Protein AF-A0A7S1JYY9-F1 (afdb_monomer)

Sequence (336 aa):
AGWGCMIRVTQMALVQCLIYHTLGRDWRFNTRADLTPGATFWQLIALFMDTPSAPFSLHNIVREGLKLGKRPSEWFGPTSGALAVKSLMDQHGAQSCGLRCVTFPEGIIYTNEVLEAFSGVPRKEAADKAAGASSSSGGPSAPAGPSSSPSECPTADEPQAAQQAKRESSGPAEDVSGVVIWLCLRLGVDSFNVDKYQSPIQACFSIPQFQGLAGGGPANSAYFFVAANRENLYFLDPHSKCQAAFTEIPSPTAPEQLAAFACQVHPSEPRQLAWSSLNPSMALGFVCQTVDQYEDLCARLKAVDADLFEILPTRPEYNYEGGLKTDEEDPDLVLL

Secondary structure (DSSP, 8-state):
--STHHHHHHHHHHHHHHHHHHH-TT----TTTTTSTT-HHHHHHHTT-SSTTSTT-HHHHHHHHHHTTPPTTSPPPHHHHHHHHHHHHHHHHHHHHS-EEEEETTS-EEHHHHHHHHH---HHHHHHHHHHTT------------------------------------PPPP----EEEEEEEE--SSS--HHHHHHHHHHHTT-TTEEEEEEEETTTEEEEEEEE-SSEEEEE----S-PPP---PPPTT-HHHHHHHHHHHS-SS-EEEEGGGS-SEEEEEEEESSHHHHHHHHHHHHHH-TTTS-EESS-------SS----TT-TT----

Radius of gyration: 26.42 Å; Cα contacts (8 Å, |Δi|>4): 480; chains: 1; bounding box: 79×58×74 Å

Solvent-accessible surface area (backbone atoms only — not comparable to full-atom values): 20216 Å² total; per-residue (Å²): 136,96,40,62,38,38,53,49,20,41,44,53,49,49,50,46,47,49,42,40,73,78,61,35,86,82,60,68,94,41,83,84,57,52,66,39,82,86,25,68,61,51,63,60,53,50,34,48,23,58,36,78,84,21,68,59,2,64,56,39,43,49,58,40,27,47,79,73,73,38,56,89,80,48,82,57,52,38,49,52,32,49,53,24,50,34,55,44,24,74,75,42,17,54,88,73,68,31,28,31,55,50,72,24,75,83,37,50,46,39,47,49,62,54,51,36,46,60,72,74,61,53,75,66,59,54,50,53,53,60,62,66,70,75,76,89,80,82,85,84,89,84,86,91,86,87,87,87,86,87,89,88,81,90,89,85,85,86,88,93,83,79,96,78,75,92,73,80,78,80,62,79,80,77,79,53,57,21,32,37,41,34,45,14,46,70,51,40,88,87,47,27,43,48,93,78,47,42,65,45,62,52,52,43,72,74,38,93,42,46,57,33,34,29,33,35,42,97,90,76,45,37,33,26,33,70,47,66,62,100,65,34,36,29,26,51,73,70,83,61,79,89,70,78,78,49,68,73,82,66,58,74,90,37,63,69,57,40,51,60,46,46,58,69,81,49,73,92,72,72,46,77,43,49,55,76,72,40,45,19,42,29,21,38,37,32,47,25,60,44,70,68,52,43,53,54,46,54,53,50,41,45,72,59,37,49,87,73,44,40,73,40,68,59,79,84,83,81,81,72,72,90,65,84,82,76,60,94,78,58,91,82,70,80,82,132

Foldseek 3Di:
DQACQLLVLLLVLVLLQLCCVPVNPPDDDDLVQCLAPPRVNVLSVQLAFCDPPRLSHPNQLQVLLVVVVHHPSHHDFQLSSLSSVLVSCVVPVLPRRLEHEDEDQPQEAAQVVQVCRVPVDDPVVVVVVVVVVPDDDDDDDDDDDDDDDDDDDDDDDDDDDDDDDPPPPPDPDRNRQKYKYKRKFQCDDFWHPCVPPVQLLLLLLVQSFWQFKWFDDPVQGTWTFGHDDPFKTWTDGPPPDDDDRRNDQDDSVCSVVNVVVVCVSDPPGIDIDGRRSTHSTMIIIGMDSDVVSVVSVVVSSVVSPCVSHHYHNHDDDPPDPPDPPPPVPPPVPDDD

pLDDT: mean 80.05, std 22.23, range [22.5, 98.81]

InterPro domains:
  IPR005078 Peptidase C54 [PTHR22624] (1-329)
  IPR038765 Papain-like cysteine peptidase superfamily [SSF54001] (1-318)
  IPR046792 Peptidase C54, catalytic domain [PF03416] (1-299)

Organism: NCBI:txid1169539

Nearest PDB structures (foldseek):
  2z0e-assembly1_A  TM=8.822E-01  e=8.838E-20  Homo sapiens
  2z0d-assembly1_A  TM=8.927E-01  e=1.053E-19  Homo sapiens
  2zzp-assembly1_A  TM=8.859E-01  e=1.330E-19  Homo sapiens
  2p82-assembly1_A  TM=8.294E-01  e=2.002E-19  Homo sapiens
  2p82-assembly1_B  TM=8.128E-01  e=2.195E-18  Homo sapiens

Structure (mmCIF, N/CA/C/O backbone):
data_AF-A0A7S1JYY9-F1
#
_entry.id   AF-A0A7S1JYY9-F1
#
loop_
_atom_site.group_PDB
_atom_site.id
_atom_site.type_symbol
_atom_site.label_atom_id
_atom_site.label_alt_id
_atom_site.label_comp_id
_atom_site.label_asym_id
_atom_site.label_entity_id
_atom_site.label_seq_id
_atom_site.pdbx_PDB_ins_code
_atom_site.Cartn_x
_atom_site.Cartn_y
_atom_site.Cartn_z
_atom_site.occupancy
_atom_site.B_iso_or_equiv
_atom_site.auth_seq_id
_atom_site.auth_comp_id
_atom_site.auth_asym_id
_atom_site.auth_atom_id
_atom_site.pdbx_PDB_model_num
ATOM 1 N N . ALA A 1 1 ? 18.286 10.769 -6.173 1.00 70.44 1 ALA A N 1
ATOM 2 C CA . ALA A 1 1 ? 18.224 10.098 -4.852 1.00 70.44 1 ALA A CA 1
ATOM 3 C C . ALA A 1 1 ? 17.828 11.109 -3.767 1.00 70.44 1 ALA A C 1
ATOM 5 O O . ALA A 1 1 ? 17.759 12.292 -4.079 1.00 70.44 1 ALA A O 1
ATOM 6 N N . GLY A 1 2 ? 17.570 10.666 -2.529 1.00 78.94 2 GLY A N 1
ATOM 7 C CA . GLY A 1 2 ? 17.467 11.545 -1.347 1.00 78.94 2 GLY A CA 1
ATOM 8 C C . GLY A 1 2 ? 16.079 12.070 -0.945 1.00 78.94 2 GLY A C 1
ATOM 9 O O . GLY A 1 2 ? 16.002 12.810 0.024 1.00 78.94 2 GLY A O 1
ATOM 10 N N . TRP A 1 3 ? 14.997 11.709 -1.648 1.00 84.62 3 TRP A N 1
ATOM 11 C CA . TRP A 1 3 ? 13.635 12.179 -1.317 1.00 84.62 3 TRP A CA 1
ATOM 12 C C . TRP A 1 3 ? 12.527 11.151 -1.606 1.00 84.62 3 TRP A C 1
ATOM 14 O O . TRP A 1 3 ? 11.636 10.944 -0.790 1.00 84.62 3 TRP A O 1
ATOM 24 N N . GLY A 1 4 ? 12.590 10.453 -2.744 1.00 89.00 4 GLY A N 1
ATOM 25 C CA . GLY A 1 4 ? 11.520 9.558 -3.212 1.00 89.00 4 GLY A CA 1
ATOM 26 C C . GLY A 1 4 ? 11.416 8.186 -2.528 1.00 89.00 4 GLY A C 1
ATOM 27 O O . GLY A 1 4 ? 10.876 7.265 -3.136 1.00 89.00 4 GLY A O 1
ATOM 28 N N . CYS A 1 5 ? 11.943 7.981 -1.316 1.00 91.94 5 CYS A N 1
ATOM 29 C CA . CYS A 1 5 ? 11.978 6.639 -0.719 1.00 91.94 5 CYS A CA 1
ATOM 30 C C . CYS A 1 5 ? 10.597 6.110 -0.303 1.00 91.94 5 CYS A C 1
ATOM 32 O O . CYS A 1 5 ? 10.331 4.936 -0.543 1.00 91.94 5 CYS A O 1
ATOM 34 N N . MET A 1 6 ? 9.674 6.951 0.188 1.00 94.88 6 MET A N 1
ATOM 35 C CA . MET A 1 6 ? 8.281 6.515 0.396 1.00 94.88 6 MET A CA 1
ATOM 36 C C . MET A 1 6 ? 7.591 6.158 -0.931 1.00 94.88 6 MET A C 1
ATOM 38 O O . MET A 1 6 ? 6.799 5.221 -0.979 1.00 94.88 6 MET A O 1
ATOM 42 N N . ILE A 1 7 ? 7.933 6.831 -2.037 1.00 94.50 7 ILE A N 1
ATOM 43 C CA . ILE A 1 7 ? 7.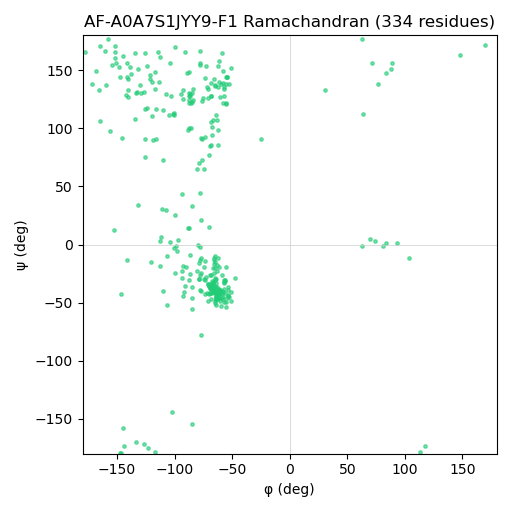421 6.459 -3.365 1.00 94.50 7 ILE A CA 1
ATOM 44 C C . ILE A 1 7 ? 7.924 5.060 -3.743 1.00 94.50 7 ILE A C 1
ATOM 46 O O . ILE A 1 7 ? 7.116 4.214 -4.111 1.00 94.50 7 ILE A O 1
ATOM 50 N N . ARG A 1 8 ? 9.222 4.769 -3.562 1.00 93.94 8 ARG A N 1
ATOM 51 C CA . ARG A 1 8 ? 9.775 3.419 -3.782 1.00 93.94 8 ARG A CA 1
ATOM 52 C C . ARG A 1 8 ? 9.146 2.359 -2.874 1.00 93.94 8 ARG A C 1
ATOM 54 O O . ARG A 1 8 ? 8.874 1.262 -3.339 1.00 93.94 8 ARG A O 1
ATOM 61 N N . VAL A 1 9 ? 8.866 2.680 -1.612 1.00 95.25 9 VAL A N 1
ATOM 62 C CA . VAL A 1 9 ? 8.140 1.796 -0.679 1.00 95.25 9 VAL A CA 1
ATOM 63 C C . VAL A 1 9 ? 6.718 1.519 -1.153 1.00 95.25 9 VAL A C 1
ATOM 65 O O . VAL A 1 9 ? 6.292 0.369 -1.142 1.00 95.25 9 VAL A O 1
ATOM 68 N N . THR A 1 10 ? 6.014 2.540 -1.641 1.00 96.69 10 THR A N 1
ATOM 69 C CA . THR A 1 10 ? 4.671 2.380 -2.218 1.00 96.69 10 THR A CA 1
ATOM 70 C C . THR A 1 10 ? 4.718 1.532 -3.498 1.00 96.69 10 THR A C 1
ATOM 72 O O . THR A 1 10 ? 3.875 0.657 -3.680 1.00 96.69 10 THR A O 1
ATOM 75 N N . GLN A 1 11 ? 5.732 1.722 -4.355 1.00 96.12 11 GLN A N 1
ATOM 76 C CA . GLN A 1 11 ? 5.969 0.863 -5.522 1.00 96.12 11 GLN A CA 1
ATOM 77 C C . GLN A 1 11 ? 6.232 -0.592 -5.101 1.00 96.12 11 GLN A C 1
ATOM 79 O O . GLN A 1 11 ? 5.571 -1.479 -5.624 1.00 96.12 11 GLN A O 1
ATOM 84 N N . MET A 1 12 ? 7.122 -0.854 -4.133 1.00 95.44 12 MET A N 1
ATOM 85 C CA . MET A 1 12 ? 7.388 -2.215 -3.628 1.00 95.44 12 MET A CA 1
ATOM 86 C C . MET A 1 12 ? 6.127 -2.878 -3.055 1.00 95.44 12 MET A C 1
ATOM 88 O O . MET A 1 12 ? 5.863 -4.044 -3.345 1.00 95.44 12 MET A O 1
ATOM 92 N N . ALA A 1 13 ? 5.324 -2.131 -2.294 1.00 97.38 13 ALA A N 1
ATOM 93 C CA . ALA A 1 13 ? 4.077 -2.631 -1.728 1.00 97.38 13 ALA A CA 1
ATOM 94 C C . ALA A 1 13 ? 3.036 -2.965 -2.814 1.00 97.38 13 ALA A C 1
ATOM 96 O O . ALA A 1 13 ? 2.395 -4.015 -2.745 1.00 97.38 13 ALA A O 1
ATOM 97 N N . LEU A 1 14 ? 2.902 -2.131 -3.855 1.00 97.50 14 LEU A N 1
ATOM 98 C CA . LEU A 1 14 ? 2.023 -2.438 -4.986 1.00 97.50 14 LEU A CA 1
ATOM 99 C C . LEU A 1 14 ? 2.556 -3.610 -5.826 1.00 97.50 14 LEU A C 1
ATOM 101 O O . LEU A 1 14 ? 1.772 -4.487 -6.173 1.00 97.50 14 LEU A O 1
ATOM 105 N N . VAL A 1 15 ? 3.866 -3.683 -6.098 1.00 95.75 15 VAL A N 1
ATOM 106 C CA . VAL A 1 15 ? 4.508 -4.827 -6.779 1.00 95.75 15 VAL A CA 1
ATOM 107 C C . VAL A 1 15 ? 4.188 -6.134 -6.054 1.00 95.75 15 VAL A C 1
ATOM 109 O O . VAL A 1 15 ? 3.782 -7.093 -6.704 1.00 95.75 15 VAL A O 1
ATOM 112 N N . GLN A 1 16 ? 4.289 -6.172 -4.721 1.00 96.31 16 GLN A N 1
ATOM 113 C CA . GLN A 1 16 ? 3.916 -7.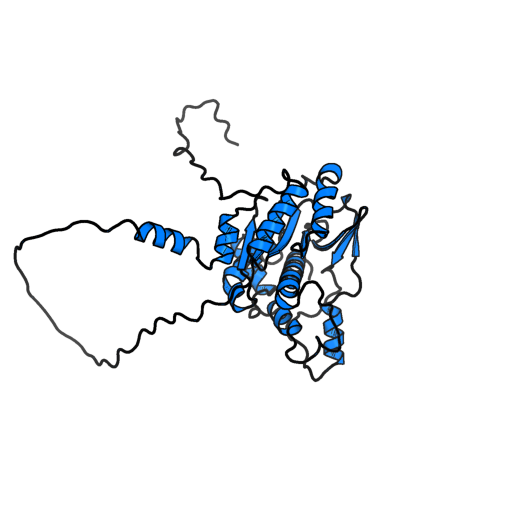352 -3.935 1.00 96.31 16 GLN A CA 1
ATOM 114 C C . GLN A 1 16 ? 2.423 -7.701 -4.082 1.00 96.31 16 GLN A C 1
ATOM 116 O O . GLN A 1 16 ? 2.089 -8.878 -4.216 1.00 96.31 16 GLN A O 1
ATOM 121 N N . CYS A 1 17 ? 1.528 -6.708 -4.130 1.00 97.38 17 CYS A N 1
ATOM 122 C CA . CYS A 1 17 ? 0.105 -6.940 -4.405 1.00 97.38 17 CYS A CA 1
ATOM 123 C C . CYS A 1 17 ? -0.132 -7.544 -5.803 1.00 97.38 17 CYS A C 1
ATOM 125 O O . CYS A 1 17 ? -0.926 -8.477 -5.933 1.00 97.38 17 CYS A O 1
ATOM 127 N N . LEU A 1 18 ? 0.581 -7.070 -6.835 1.00 96.00 18 LEU A N 1
ATOM 128 C CA . LEU A 1 18 ? 0.465 -7.627 -8.190 1.00 96.00 18 LEU A CA 1
ATOM 129 C C . LEU A 1 18 ? 1.056 -9.044 -8.272 1.00 96.00 18 LEU A C 1
ATOM 131 O O . LEU A 1 18 ? 0.446 -9.928 -8.863 1.00 96.00 18 LEU A O 1
ATOM 135 N N . ILE A 1 19 ? 2.208 -9.292 -7.638 1.00 94.88 19 ILE A N 1
ATOM 136 C CA . ILE A 1 19 ? 2.827 -10.627 -7.560 1.00 94.88 19 ILE A CA 1
ATOM 137 C C . ILE A 1 19 ? 1.877 -11.616 -6.876 1.00 94.88 19 ILE A C 1
ATOM 139 O O . ILE A 1 19 ? 1.654 -12.704 -7.401 1.00 94.88 19 ILE A O 1
ATOM 143 N N . TYR A 1 20 ? 1.263 -11.239 -5.750 1.00 96.00 20 TYR A N 1
ATOM 144 C CA . TYR A 1 20 ? 0.268 -12.076 -5.076 1.00 96.00 20 TYR A CA 1
ATOM 145 C C . TYR A 1 20 ? -0.918 -12.416 -5.987 1.00 96.00 20 TYR A C 1
ATOM 147 O O . TYR A 1 20 ? -1.303 -13.580 -6.071 1.00 96.00 20 TYR A O 1
ATOM 155 N N . HIS A 1 21 ? -1.472 -11.420 -6.683 1.00 95.00 21 HIS A N 1
ATOM 156 C CA . HIS A 1 21 ? -2.636 -11.597 -7.550 1.00 95.00 21 HIS A CA 1
ATOM 157 C C . HIS A 1 21 ? -2.330 -12.443 -8.797 1.00 95.00 21 HIS A C 1
ATOM 159 O O . HIS A 1 21 ? -3.086 -13.364 -9.099 1.00 95.00 21 HIS A O 1
ATOM 165 N N . THR A 1 22 ? -1.232 -12.152 -9.501 1.00 93.94 22 THR A N 1
ATOM 166 C CA . THR A 1 22 ? -0.925 -12.722 -10.826 1.00 93.94 22 THR A CA 1
ATOM 167 C C . THR A 1 22 ? -0.046 -13.978 -10.772 1.00 93.94 22 THR A C 1
ATOM 169 O O . THR A 1 22 ? -0.132 -14.817 -11.665 1.00 93.94 22 THR A O 1
ATOM 172 N N . LEU A 1 23 ? 0.814 -14.121 -9.754 1.00 94.12 23 LEU A N 1
ATOM 173 C CA . LEU A 1 23 ? 1.751 -15.251 -9.606 1.00 94.12 23 LEU A CA 1
ATOM 174 C C . LEU A 1 23 ? 1.415 -16.158 -8.406 1.00 94.12 23 LEU A C 1
ATOM 176 O O . LEU A 1 23 ? 1.848 -17.309 -8.367 1.00 94.12 23 LEU A O 1
ATOM 180 N N . GLY A 1 24 ? 0.620 -15.671 -7.449 1.00 94.19 24 GLY A N 1
ATOM 181 C CA . GLY A 1 24 ? 0.185 -16.419 -6.269 1.00 94.19 24 GLY A CA 1
ATOM 182 C C . GLY A 1 24 ? 1.137 -16.311 -5.071 1.00 94.19 24 GLY A C 1
ATOM 183 O O . GLY A 1 24 ? 2.339 -16.075 -5.201 1.00 94.19 24 GLY A O 1
ATOM 184 N N . ARG A 1 25 ? 0.598 -16.529 -3.861 1.00 92.50 25 ARG A N 1
ATOM 185 C CA . ARG A 1 25 ? 1.326 -16.382 -2.581 1.00 92.50 25 ARG A CA 1
ATOM 186 C C . ARG A 1 25 ? 2.570 -17.269 -2.457 1.00 92.50 25 ARG A C 1
ATOM 188 O O . ARG A 1 25 ? 3.498 -16.907 -1.723 1.00 92.50 25 ARG A O 1
ATOM 195 N N . ASP A 1 26 ? 2.590 -18.400 -3.159 1.00 94.69 26 ASP A N 1
ATOM 196 C CA . ASP A 1 26 ? 3.639 -19.423 -3.102 1.00 94.69 26 ASP A CA 1
ATOM 197 C C . ASP A 1 26 ? 4.679 -19.338 -4.224 1.00 94.69 26 ASP A C 1
ATOM 199 O O . ASP A 1 26 ? 5.700 -20.024 -4.147 1.00 94.69 26 ASP A O 1
ATOM 203 N N . TRP A 1 27 ? 4.503 -18.451 -5.212 1.00 94.56 27 TRP A N 1
ATOM 204 C CA . TRP A 1 27 ? 5.556 -18.182 -6.193 1.00 94.56 27 TRP A CA 1
ATOM 205 C C . TRP A 1 27 ? 6.819 -17.655 -5.501 1.00 94.56 27 TRP A C 1
ATOM 207 O O . TRP A 1 27 ? 6.771 -16.843 -4.569 1.00 94.56 27 TRP A O 1
ATOM 217 N N . ARG A 1 28 ? 7.976 -18.142 -5.947 1.00 90.19 28 ARG A N 1
ATOM 218 C CA . ARG A 1 28 ? 9.301 -17.712 -5.499 1.00 90.19 28 ARG A CA 1
ATOM 219 C C . ARG A 1 28 ? 10.149 -17.487 -6.738 1.00 90.19 28 ARG A C 1
ATOM 221 O O . ARG A 1 28 ? 10.202 -18.360 -7.602 1.00 90.19 28 ARG A O 1
ATOM 228 N N . PHE A 1 29 ? 10.814 -16.340 -6.785 1.00 86.62 29 PHE A N 1
ATOM 229 C CA . PHE A 1 29 ? 11.616 -15.922 -7.923 1.00 86.62 29 PHE A CA 1
ATOM 230 C C . PHE A 1 29 ? 12.687 -16.959 -8.289 1.00 86.62 29 PHE A C 1
ATOM 232 O O . PHE A 1 29 ? 13.544 -17.318 -7.478 1.00 86.62 29 PHE A O 1
ATOM 239 N N . ASN A 1 30 ? 12.638 -17.437 -9.528 1.00 85.06 30 ASN A N 1
ATOM 240 C CA . ASN A 1 30 ? 13.504 -18.469 -10.068 1.00 85.06 30 ASN A CA 1
ATOM 241 C C . ASN A 1 30 ? 14.284 -17.911 -11.259 1.00 85.06 30 ASN A C 1
ATOM 243 O O . ASN A 1 30 ? 13.744 -17.715 -12.349 1.00 85.06 30 ASN A O 1
ATOM 247 N N . THR A 1 31 ? 15.594 -17.734 -11.084 1.00 79.12 31 THR A N 1
ATOM 248 C CA . THR A 1 31 ? 16.469 -17.115 -12.093 1.00 79.12 31 THR A CA 1
ATOM 249 C C . THR A 1 31 ? 16.558 -17.868 -13.426 1.00 79.12 31 THR A C 1
ATOM 251 O O . THR A 1 31 ? 17.072 -17.317 -14.393 1.00 79.12 31 THR A O 1
ATOM 254 N N . ARG A 1 32 ? 16.055 -19.107 -13.524 1.00 78.44 32 ARG A N 1
ATOM 255 C CA . ARG A 1 32 ? 15.977 -19.859 -14.791 1.00 78.44 32 ARG A CA 1
ATOM 256 C C . ARG A 1 32 ? 14.642 -19.710 -15.518 1.00 78.44 32 ARG A C 1
ATOM 258 O O . ARG A 1 32 ? 14.601 -19.962 -16.717 1.00 78.44 32 ARG A O 1
ATOM 265 N N . ALA A 1 33 ? 13.573 -19.352 -14.809 1.00 82.56 33 ALA A N 1
ATOM 266 C CA . ALA A 1 33 ? 12.225 -19.230 -15.363 1.00 82.56 33 ALA A CA 1
ATOM 267 C C . ALA A 1 33 ? 11.817 -17.759 -15.511 1.00 82.56 33 ALA A C 1
ATOM 269 O O . ALA A 1 33 ? 11.465 -17.319 -16.602 1.00 82.56 33 ALA A O 1
ATOM 270 N N . ASP A 1 34 ? 11.947 -16.972 -14.445 1.00 83.88 34 ASP A N 1
ATOM 271 C CA . ASP A 1 34 ? 11.485 -15.584 -14.409 1.00 83.88 34 ASP A CA 1
ATOM 272 C C . ASP A 1 34 ? 12.441 -14.615 -15.128 1.00 83.88 34 ASP A C 1
ATOM 274 O O . ASP A 1 34 ? 12.041 -13.509 -15.464 1.00 83.88 34 ASP A O 1
ATOM 278 N N . LEU A 1 35 ? 13.676 -15.032 -15.452 1.00 77.38 35 LEU A N 1
ATOM 279 C CA . LEU A 1 35 ? 14.582 -14.300 -16.360 1.00 77.38 35 LEU A CA 1
ATOM 280 C C . LEU A 1 35 ? 14.385 -14.664 -17.847 1.00 77.38 35 LEU A C 1
ATOM 282 O O . LEU A 1 35 ? 15.244 -14.353 -18.669 1.00 77.38 35 LEU A O 1
ATOM 286 N N . THR A 1 36 ? 13.297 -15.340 -18.227 1.00 78.44 36 THR A N 1
ATOM 287 C CA . THR A 1 36 ? 13.034 -15.659 -19.644 1.00 78.44 36 THR A CA 1
ATOM 288 C C . THR A 1 36 ? 12.280 -14.530 -20.365 1.00 78.44 36 THR A C 1
ATOM 290 O O . THR A 1 36 ? 11.491 -13.811 -19.740 1.00 78.44 36 THR A O 1
ATOM 293 N N . PRO A 1 37 ? 12.502 -14.335 -21.683 1.00 73.81 37 PRO A N 1
ATOM 294 C CA . PRO A 1 37 ? 11.765 -13.345 -22.467 1.00 73.81 37 PRO A CA 1
ATOM 295 C C . PRO A 1 37 ? 10.255 -13.583 -22.389 1.00 73.81 37 PRO A C 1
ATOM 297 O O . PRO A 1 37 ? 9.776 -14.677 -22.674 1.00 73.81 37 PRO A O 1
ATOM 300 N N . GLY A 1 38 ? 9.507 -12.539 -22.030 1.00 77.69 38 GLY A N 1
ATOM 301 C CA . GLY A 1 38 ? 8.048 -12.592 -21.912 1.00 77.69 38 GLY A CA 1
ATOM 302 C C . GLY A 1 38 ? 7.515 -13.185 -20.604 1.00 77.69 38 GLY A C 1
ATOM 303 O O . GLY A 1 38 ? 6.298 -13.184 -20.428 1.00 77.69 38 GLY A O 1
ATOM 304 N N . ALA A 1 39 ? 8.368 -13.638 -19.673 1.00 85.88 39 ALA A N 1
ATOM 305 C CA . ALA A 1 39 ? 7.918 -14.122 -18.367 1.00 85.88 39 ALA A CA 1
ATOM 306 C C . ALA A 1 39 ? 7.066 -13.069 -17.639 1.00 85.88 39 ALA A C 1
ATOM 308 O O . ALA A 1 39 ? 7.402 -11.883 -17.625 1.00 85.88 39 ALA A O 1
ATOM 309 N N . THR A 1 40 ? 5.976 -13.505 -17.005 1.00 89.56 40 THR A N 1
ATOM 310 C CA . THR A 1 40 ? 4.968 -12.631 -16.379 1.00 89.56 40 THR A CA 1
ATOM 311 C C . THR A 1 40 ? 5.564 -11.674 -15.341 1.00 89.56 40 THR A C 1
ATOM 313 O O . THR A 1 40 ? 5.124 -10.532 -15.237 1.00 89.56 40 THR A O 1
ATOM 316 N N . PHE A 1 41 ? 6.634 -12.081 -14.648 1.00 87.25 41 PHE A N 1
ATOM 317 C CA . PHE A 1 41 ? 7.417 -11.209 -13.768 1.00 87.25 41 PHE A CA 1
ATOM 318 C C . PHE A 1 41 ? 7.880 -9.911 -14.462 1.00 87.25 41 PHE A C 1
ATOM 320 O O . PHE A 1 41 ? 7.698 -8.827 -13.910 1.00 87.25 41 PHE A O 1
ATOM 327 N N . TRP A 1 42 ? 8.397 -9.979 -15.695 1.00 83.69 42 TRP A N 1
ATOM 328 C CA . TRP A 1 42 ? 8.805 -8.783 -16.448 1.00 83.69 42 TRP A CA 1
ATOM 329 C C . TRP A 1 42 ? 7.636 -7.892 -16.832 1.00 83.69 42 TRP A C 1
ATOM 331 O O . TRP A 1 42 ? 7.786 -6.674 -16.836 1.00 83.69 42 TRP A O 1
ATOM 341 N N . GLN A 1 43 ? 6.481 -8.488 -17.129 1.00 88.81 43 GLN A N 1
ATOM 342 C CA . GLN A 1 43 ? 5.268 -7.749 -17.473 1.00 88.81 43 GLN A CA 1
ATOM 343 C C . GLN A 1 43 ? 4.803 -6.907 -16.275 1.00 88.81 43 GLN A C 1
ATOM 345 O O . GLN A 1 43 ? 4.517 -5.725 -16.438 1.00 88.81 43 GLN A O 1
ATOM 350 N N . LEU A 1 44 ? 4.841 -7.474 -15.060 1.00 91.19 44 LEU A N 1
ATOM 351 C CA . LEU A 1 44 ? 4.568 -6.741 -13.820 1.00 91.19 44 LEU A CA 1
ATOM 352 C C . LEU A 1 44 ? 5.613 -5.650 -13.548 1.00 91.19 44 LEU A C 1
ATOM 354 O O . LEU A 1 44 ? 5.255 -4.510 -13.266 1.00 91.19 44 LEU A O 1
ATOM 358 N N . ILE A 1 45 ? 6.904 -5.981 -13.640 1.00 88.50 45 ILE A N 1
ATOM 359 C CA . ILE A 1 45 ? 8.007 -5.056 -13.329 1.00 88.50 45 ILE A CA 1
ATOM 360 C C . ILE A 1 45 ? 8.074 -3.881 -14.324 1.00 88.50 45 ILE A C 1
ATOM 362 O O . ILE A 1 45 ? 8.380 -2.758 -13.917 1.00 88.50 45 ILE A O 1
ATOM 366 N N . ALA A 1 46 ? 7.700 -4.086 -15.593 1.00 90.12 46 ALA A N 1
ATOM 367 C CA . ALA A 1 46 ? 7.611 -3.027 -16.603 1.00 90.12 46 ALA A CA 1
ATOM 368 C C . ALA A 1 46 ? 6.666 -1.878 -16.198 1.00 90.12 46 ALA A C 1
ATOM 370 O O . ALA A 1 46 ? 6.917 -0.722 -16.542 1.00 90.12 46 ALA A O 1
ATOM 371 N N . LEU A 1 47 ? 5.621 -2.159 -15.408 1.00 94.00 47 LEU A N 1
ATOM 372 C CA . LEU A 1 47 ? 4.654 -1.152 -14.951 1.00 94.00 47 LEU A CA 1
ATOM 373 C C . LEU A 1 47 ? 5.266 -0.095 -14.011 1.00 94.00 47 LEU A C 1
ATOM 375 O O . LEU A 1 47 ? 4.665 0.962 -13.818 1.00 94.00 47 LEU A O 1
ATOM 379 N N . PHE A 1 48 ? 6.448 -0.360 -13.442 1.00 94.12 48 PHE A N 1
ATOM 380 C CA . PHE A 1 48 ? 7.107 0.463 -12.415 1.00 94.12 48 PHE A CA 1
ATOM 381 C C . PHE A 1 48 ? 8.401 1.141 -12.884 1.00 94.12 48 PHE A C 1
ATOM 383 O O . PHE A 1 48 ? 9.051 1.814 -12.078 1.00 94.12 48 PHE A O 1
ATOM 390 N N . MET A 1 49 ? 8.769 0.974 -14.161 1.00 92.19 49 MET A N 1
ATOM 391 C CA . MET A 1 49 ? 9.960 1.581 -14.768 1.00 92.19 49 MET A CA 1
ATOM 392 C C . MET A 1 49 ? 10.039 3.092 -14.510 1.00 92.19 49 MET A C 1
ATOM 394 O O . MET A 1 49 ? 9.033 3.792 -14.398 1.00 92.19 49 MET A O 1
ATOM 398 N N . ASP A 1 50 ? 11.254 3.631 -14.475 1.00 92.62 50 ASP A N 1
ATOM 399 C CA . ASP A 1 50 ? 11.529 5.064 -14.345 1.00 92.62 50 ASP A CA 1
ATOM 400 C C . ASP A 1 50 ? 11.326 5.812 -15.675 1.00 92.62 50 ASP A C 1
ATOM 402 O O . ASP A 1 50 ? 12.115 6.671 -16.062 1.00 92.62 50 ASP A O 1
ATOM 406 N N . THR A 1 51 ? 10.234 5.517 -16.376 1.00 93.44 51 THR A N 1
ATOM 407 C CA . THR A 1 51 ? 9.812 6.169 -17.620 1.00 93.44 51 THR A CA 1
ATOM 408 C C . THR A 1 51 ? 8.418 6.779 -17.425 1.00 93.44 51 THR A C 1
ATOM 410 O O . THR A 1 51 ? 7.584 6.177 -16.751 1.00 93.44 51 THR A O 1
ATOM 413 N N . PRO A 1 52 ? 8.102 7.964 -17.982 1.00 94.19 52 PRO A N 1
ATOM 414 C CA . PRO A 1 52 ? 6.762 8.552 -17.844 1.00 94.19 52 PRO A CA 1
ATOM 415 C C . PRO A 1 52 ? 5.624 7.705 -18.441 1.00 94.19 52 PRO A C 1
ATOM 417 O O . PRO A 1 52 ? 4.464 7.911 -18.091 1.00 94.19 52 PRO A O 1
ATOM 420 N N . SER A 1 53 ? 5.948 6.768 -19.339 1.00 93.69 53 SER A N 1
ATOM 421 C CA . SER A 1 53 ? 5.007 5.843 -19.978 1.00 93.69 53 SER A CA 1
ATOM 422 C C . SER A 1 53 ? 4.625 4.638 -19.113 1.00 93.69 53 SER A C 1
ATOM 424 O O . SER A 1 53 ? 3.563 4.066 -19.341 1.00 93.69 53 SER A O 1
ATOM 426 N N . ALA A 1 54 ? 5.439 4.247 -18.129 1.00 94.62 54 ALA A N 1
ATOM 427 C CA . ALA A 1 54 ? 5.104 3.147 -17.227 1.00 94.62 54 ALA A CA 1
ATOM 428 C C . ALA A 1 54 ? 4.055 3.608 -16.186 1.00 94.62 54 ALA A C 1
ATOM 430 O O . ALA A 1 54 ? 4.317 4.590 -15.477 1.00 94.62 54 ALA A O 1
ATOM 431 N N . PRO A 1 55 ? 2.878 2.949 -16.072 1.00 95.50 55 PRO A N 1
ATOM 432 C CA . PRO A 1 55 ? 1.743 3.446 -15.285 1.00 95.50 55 PRO A CA 1
ATOM 433 C C . PRO A 1 55 ? 2.088 3.852 -13.851 1.00 95.50 55 PRO A C 1
ATOM 435 O O . PRO A 1 55 ? 1.788 4.974 -13.446 1.00 95.50 55 PRO A O 1
ATOM 438 N N . PHE A 1 56 ? 2.798 2.992 -13.118 1.00 96.31 56 PHE A N 1
ATOM 439 C CA . PHE A 1 56 ? 3.159 3.165 -11.708 1.00 96.31 56 PHE A CA 1
ATOM 440 C C . PHE A 1 56 ? 4.595 3.683 -11.517 1.00 96.31 56 PHE A C 1
ATOM 442 O O . PHE A 1 56 ? 5.219 3.448 -10.480 1.00 96.31 56 PHE A O 1
ATOM 449 N N . SER A 1 57 ? 5.137 4.382 -12.518 1.00 95.56 57 SER A N 1
ATOM 450 C CA . SER A 1 57 ? 6.463 5.007 -12.476 1.00 95.56 57 SER A CA 1
ATOM 451 C C . SER A 1 57 ? 6.607 6.067 -11.380 1.00 95.56 57 SER A C 1
ATOM 453 O O . SER A 1 57 ? 5.643 6.722 -10.970 1.00 95.56 57 SER A O 1
ATOM 455 N N . LEU A 1 58 ? 7.858 6.335 -10.984 1.00 94.06 58 LEU A N 1
ATOM 456 C CA . LEU A 1 58 ? 8.218 7.474 -10.128 1.00 94.06 58 LEU A CA 1
ATOM 457 C C . LEU A 1 58 ? 7.651 8.799 -10.673 1.00 94.06 58 LEU A C 1
ATOM 459 O O . LEU A 1 58 ? 7.138 9.615 -9.912 1.00 94.06 58 LEU A O 1
ATOM 463 N N . HIS A 1 59 ? 7.703 8.991 -11.994 1.00 94.88 59 HIS A N 1
ATOM 464 C CA . HIS A 1 59 ? 7.184 10.175 -12.681 1.00 94.88 59 HIS A CA 1
ATOM 465 C C . HIS A 1 59 ? 5.674 10.356 -12.488 1.00 94.88 59 HIS A C 1
ATOM 467 O O . HIS A 1 59 ? 5.208 11.470 -12.241 1.00 94.88 59 HIS A O 1
ATOM 473 N N . ASN A 1 60 ? 4.912 9.267 -12.584 1.00 96.25 60 ASN A N 1
ATOM 474 C CA . ASN A 1 60 ? 3.459 9.311 -12.493 1.00 96.25 60 ASN A CA 1
ATOM 475 C C . ASN A 1 60 ? 2.997 9.453 -11.037 1.00 96.25 60 ASN A C 1
ATOM 477 O O . ASN A 1 60 ? 2.140 10.292 -10.767 1.00 96.25 60 ASN A O 1
ATOM 481 N N . ILE A 1 61 ? 3.645 8.778 -10.080 1.00 96.00 61 ILE A N 1
ATOM 482 C CA . ILE A 1 61 ? 3.360 8.961 -8.643 1.00 96.00 61 ILE A CA 1
ATOM 483 C C . ILE A 1 61 ? 3.680 10.397 -8.186 1.00 96.00 61 ILE A C 1
ATOM 485 O O . ILE A 1 61 ? 2.922 10.978 -7.410 1.00 96.00 61 ILE A O 1
ATOM 489 N N . VAL A 1 62 ? 4.742 11.026 -8.708 1.00 95.12 62 VAL A N 1
ATOM 490 C CA . VAL A 1 62 ? 5.017 12.459 -8.468 1.00 95.12 62 VAL A CA 1
ATOM 491 C C . VAL A 1 62 ? 3.926 13.354 -9.062 1.00 95.12 62 VAL A C 1
ATOM 493 O O . VAL A 1 62 ? 3.520 14.318 -8.413 1.00 95.12 62 VAL A O 1
ATOM 496 N N . ARG A 1 63 ? 3.414 13.041 -10.262 1.00 95.69 63 ARG A N 1
ATOM 497 C CA . ARG A 1 63 ? 2.338 13.821 -10.899 1.00 95.69 63 ARG A CA 1
ATOM 498 C C . ARG A 1 63 ? 1.015 13.726 -10.136 1.00 95.69 63 ARG A C 1
ATOM 500 O O . ARG A 1 63 ? 0.318 14.728 -10.029 1.00 95.69 63 ARG A O 1
ATOM 507 N N . GLU A 1 64 ? 0.696 12.567 -9.569 1.00 96.19 64 GLU A N 1
ATOM 508 C CA . GLU A 1 64 ? -0.442 12.422 -8.653 1.00 96.19 64 GLU A CA 1
ATOM 509 C C . GLU A 1 64 ? -0.204 13.145 -7.321 1.00 96.19 64 GLU A C 1
ATOM 511 O O . GLU A 1 64 ? -1.103 13.810 -6.810 1.00 96.19 64 GLU A O 1
ATOM 516 N N . GLY A 1 65 ? 1.029 13.126 -6.805 1.00 93.62 65 GLY A N 1
ATOM 517 C CA . GLY A 1 65 ? 1.424 13.911 -5.633 1.00 93.62 65 GLY A CA 1
ATOM 518 C C . GLY A 1 65 ? 1.115 15.404 -5.760 1.00 93.62 65 GLY A C 1
ATOM 519 O O . GLY A 1 65 ? 0.618 15.991 -4.802 1.00 93.62 65 GLY A O 1
ATOM 520 N N . LEU A 1 66 ? 1.302 16.000 -6.944 1.00 94.00 66 LEU A N 1
ATOM 521 C CA . LEU A 1 66 ? 0.930 17.400 -7.204 1.00 94.00 66 LEU A CA 1
ATOM 522 C C . LEU A 1 66 ? -0.561 17.669 -6.935 1.00 94.00 66 LEU A C 1
ATOM 524 O O . LEU A 1 66 ? -0.897 18.716 -6.386 1.00 94.00 66 LEU A O 1
ATOM 528 N N . LYS A 1 67 ? -1.451 16.720 -7.266 1.00 93.88 67 LYS A N 1
ATOM 529 C CA . LYS A 1 67 ? -2.898 16.818 -6.984 1.00 93.88 67 LYS A CA 1
ATOM 530 C C . LYS A 1 67 ? -3.200 16.721 -5.482 1.00 93.88 67 LYS A C 1
ATOM 532 O O . LYS A 1 67 ? -4.185 17.283 -5.020 1.00 93.88 67 LYS A O 1
ATOM 537 N N . LEU A 1 68 ? -2.326 16.058 -4.722 1.00 92.06 68 LEU A N 1
ATOM 538 C CA . LEU A 1 68 ? -2.340 15.974 -3.255 1.00 92.06 68 LEU A CA 1
ATOM 539 C C . LEU A 1 68 ? -1.556 17.125 -2.581 1.00 92.06 68 LEU A C 1
ATOM 541 O O . LEU A 1 68 ? -1.206 17.029 -1.405 1.00 92.06 68 LEU A O 1
ATOM 545 N N . GLY A 1 69 ? -1.221 18.190 -3.321 1.00 91.19 69 GLY A N 1
ATOM 546 C CA . GLY A 1 69 ? -0.465 19.347 -2.827 1.00 91.19 69 GLY A CA 1
ATOM 547 C C . GLY A 1 69 ? 1.036 19.110 -2.608 1.00 91.19 69 GLY A C 1
ATOM 548 O O . GLY A 1 69 ? 1.732 20.017 -2.155 1.00 91.19 69 GLY A O 1
ATOM 549 N N . LYS A 1 70 ? 1.559 17.920 -2.934 1.00 88.94 70 LYS A N 1
ATOM 550 C CA . LYS A 1 70 ? 2.969 17.548 -2.751 1.00 88.94 70 LYS A CA 1
ATOM 551 C C . LYS A 1 70 ? 3.828 18.003 -3.919 1.00 88.94 70 LYS A C 1
ATOM 553 O O . LYS A 1 70 ? 3.611 17.602 -5.061 1.00 88.94 70 LYS A O 1
ATOM 558 N N . ARG A 1 71 ? 4.855 18.805 -3.630 1.00 88.19 71 ARG A N 1
ATOM 559 C CA . ARG A 1 71 ? 5.832 19.235 -4.643 1.00 88.19 71 ARG A CA 1
ATOM 560 C C . ARG A 1 71 ? 6.848 18.124 -4.955 1.00 88.19 71 ARG A C 1
ATOM 562 O O . ARG A 1 71 ? 7.101 17.266 -4.107 1.00 88.19 71 ARG A O 1
ATOM 569 N N . PRO A 1 72 ? 7.488 18.136 -6.140 1.00 84.94 72 PRO A N 1
ATOM 570 C CA . PRO A 1 72 ? 8.654 17.296 -6.399 1.00 84.94 72 PRO A CA 1
ATOM 571 C C . PRO A 1 72 ? 9.738 17.561 -5.343 1.00 84.94 72 PRO A C 1
ATOM 573 O O . PRO A 1 72 ? 9.875 18.692 -4.890 1.00 84.94 72 PRO A O 1
ATOM 576 N N . SER A 1 73 ? 10.469 16.510 -4.958 1.00 84.12 73 SER A N 1
ATOM 577 C CA . SER A 1 73 ? 11.384 16.443 -3.800 1.00 84.12 73 SER A CA 1
ATOM 578 C C . SER A 1 73 ? 10.789 16.618 -2.394 1.00 84.12 73 SER A C 1
ATOM 580 O O . SER A 1 73 ? 11.518 16.443 -1.418 1.00 84.12 73 SER A O 1
ATOM 582 N N . GLU A 1 74 ? 9.481 16.844 -2.248 1.00 86.19 74 GLU A N 1
ATOM 583 C CA . GLU A 1 74 ? 8.818 16.836 -0.940 1.00 86.19 74 GLU A CA 1
ATOM 584 C C . GLU A 1 74 ? 8.569 15.407 -0.416 1.00 86.19 74 GLU A C 1
ATOM 586 O O . GLU A 1 74 ? 8.424 14.450 -1.180 1.00 86.19 74 GLU A O 1
ATOM 591 N N . TRP A 1 75 ? 8.481 15.255 0.910 1.00 83.94 75 TRP A N 1
ATOM 592 C CA . TRP A 1 75 ? 8.163 13.981 1.553 1.00 83.94 75 TRP A CA 1
ATOM 593 C C . TRP A 1 75 ? 6.695 13.566 1.351 1.00 83.94 75 TRP A C 1
ATOM 595 O O . TRP A 1 75 ? 5.765 14.287 1.735 1.00 83.94 75 TRP A O 1
ATOM 605 N N . PHE A 1 76 ? 6.497 12.353 0.832 1.00 85.25 76 PHE A N 1
ATOM 606 C CA . PHE A 1 76 ? 5.209 11.655 0.802 1.00 85.25 76 PHE A CA 1
ATOM 607 C C . PHE A 1 76 ? 5.029 10.874 2.110 1.00 85.25 76 PHE A C 1
ATOM 609 O O . PHE A 1 76 ? 5.915 10.116 2.492 1.00 85.25 76 PHE A O 1
ATOM 616 N N . GLY A 1 77 ? 3.880 11.009 2.779 1.00 92.50 77 GLY A N 1
ATOM 617 C CA . GLY A 1 77 ? 3.486 10.064 3.833 1.00 92.50 77 GLY A CA 1
ATOM 618 C C . GLY A 1 77 ? 2.932 8.759 3.237 1.00 92.50 77 GLY A C 1
ATOM 619 O O . GLY A 1 77 ? 2.594 8.750 2.050 1.00 92.50 77 GLY A O 1
ATOM 620 N N . PRO A 1 78 ? 2.770 7.681 4.031 1.00 95.38 78 PRO A N 1
ATOM 621 C CA . PRO A 1 78 ? 2.174 6.426 3.556 1.00 95.38 78 PRO A CA 1
ATOM 622 C C . PRO A 1 78 ? 0.800 6.641 2.904 1.00 95.38 78 PRO A C 1
ATOM 624 O O . PRO A 1 78 ? 0.566 6.182 1.789 1.00 95.38 78 PRO A O 1
ATOM 627 N N . THR A 1 79 ? -0.061 7.451 3.532 1.00 96.44 79 THR A N 1
ATOM 628 C CA . THR A 1 79 ? -1.375 7.854 3.002 1.00 96.44 79 THR A CA 1
ATOM 629 C C . THR A 1 79 ? -1.274 8.573 1.653 1.00 96.44 79 THR A C 1
ATOM 631 O O . THR A 1 79 ? -2.070 8.313 0.756 1.00 96.44 79 THR A O 1
ATOM 634 N N . SER A 1 80 ? -0.278 9.451 1.469 1.00 95.81 80 SER A N 1
ATOM 635 C CA . SER A 1 80 ? -0.047 10.142 0.189 1.00 95.81 80 SER A CA 1
ATOM 636 C C . SER A 1 80 ? 0.392 9.170 -0.909 1.00 95.81 80 SER A C 1
ATOM 638 O O . SER A 1 80 ? -0.011 9.327 -2.057 1.00 95.81 80 SER A O 1
ATOM 640 N N . GLY A 1 81 ? 1.199 8.161 -0.560 1.00 96.31 81 GLY A N 1
ATOM 641 C CA . GLY A 1 81 ? 1.582 7.078 -1.465 1.00 96.31 81 GLY A CA 1
ATOM 642 C C . GLY A 1 81 ? 0.378 6.237 -1.890 1.00 96.31 81 GLY A C 1
ATOM 643 O O . GLY A 1 81 ? 0.128 6.095 -3.086 1.00 96.31 81 GLY A O 1
ATOM 644 N N . ALA A 1 82 ? -0.405 5.750 -0.923 1.00 97.81 82 ALA A N 1
ATOM 645 C CA . ALA A 1 82 ? -1.607 4.951 -1.171 1.00 97.81 82 ALA A CA 1
ATOM 646 C C . ALA A 1 82 ? -2.640 5.695 -2.037 1.00 97.81 82 ALA A C 1
ATOM 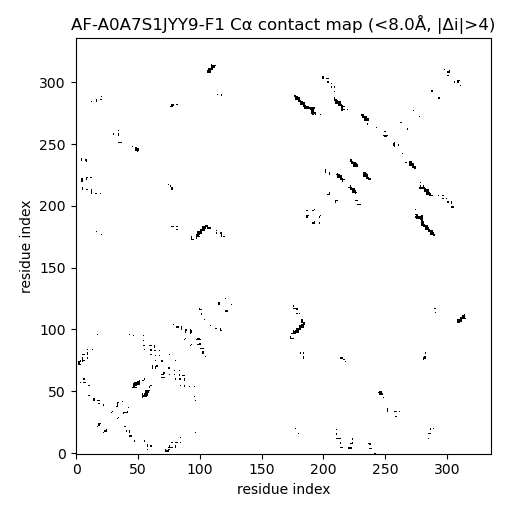648 O O . ALA A 1 82 ? -3.127 5.139 -3.018 1.00 97.81 82 ALA A O 1
ATOM 649 N N . LEU A 1 83 ? -2.907 6.977 -1.752 1.00 97.75 83 LEU A N 1
ATOM 650 C CA . LEU A 1 83 ? -3.810 7.809 -2.559 1.00 97.75 83 LEU A CA 1
ATOM 651 C C . LEU A 1 83 ? -3.292 8.037 -3.989 1.00 97.75 83 LEU A C 1
ATOM 653 O O . LEU A 1 83 ? -4.069 7.944 -4.940 1.00 97.75 83 LEU A O 1
ATOM 657 N N . ALA A 1 84 ? -1.991 8.291 -4.161 1.00 97.06 84 ALA A N 1
ATOM 658 C CA . ALA A 1 84 ? -1.388 8.444 -5.484 1.00 97.06 84 ALA A CA 1
ATOM 659 C C . ALA A 1 84 ? -1.471 7.141 -6.300 1.00 97.06 84 ALA A C 1
ATOM 661 O O . ALA A 1 84 ? -1.898 7.162 -7.453 1.00 97.06 84 ALA A O 1
ATOM 662 N N . VAL A 1 85 ? -1.146 5.992 -5.695 1.00 96.25 85 VAL A N 1
ATOM 663 C CA . VAL A 1 85 ? -1.307 4.673 -6.329 1.00 96.25 85 VAL A CA 1
ATOM 664 C C . VAL A 1 85 ? -2.769 4.382 -6.660 1.00 96.25 85 VAL A C 1
ATOM 666 O O . VAL A 1 85 ? -3.049 3.929 -7.767 1.00 96.25 85 VAL A O 1
ATOM 669 N N . LYS A 1 86 ? -3.712 4.698 -5.769 1.00 96.44 86 LYS A N 1
ATOM 670 C CA . LYS A 1 86 ? -5.146 4.518 -6.023 1.00 96.44 86 LYS A CA 1
ATOM 671 C C . LYS A 1 86 ? -5.627 5.348 -7.213 1.00 96.44 86 LYS A C 1
ATOM 673 O O . LYS A 1 86 ? -6.354 4.819 -8.046 1.00 96.44 86 LYS A O 1
ATOM 678 N N . SER A 1 87 ? -5.156 6.587 -7.374 1.00 96.56 87 SER A N 1
ATOM 679 C CA . SER A 1 87 ? -5.480 7.387 -8.565 1.00 96.56 87 SER A CA 1
ATOM 680 C C . SER A 1 87 ? -4.867 6.828 -9.857 1.00 96.56 87 SER A C 1
ATOM 682 O O . SER A 1 87 ? -5.508 6.889 -10.905 1.00 96.56 87 SER A O 1
ATOM 684 N N . LEU A 1 88 ? -3.670 6.231 -9.815 1.00 96.25 88 LEU A N 1
ATOM 685 C CA . LEU A 1 88 ? -3.092 5.541 -10.981 1.00 96.25 88 LEU A CA 1
ATOM 686 C C . LEU A 1 88 ? -3.819 4.226 -11.299 1.00 96.25 88 LEU A C 1
ATOM 688 O O . LEU A 1 88 ? -3.956 3.871 -12.466 1.00 96.25 88 LEU A O 1
ATOM 692 N N . MET A 1 89 ? -4.316 3.510 -10.289 1.00 94.62 89 MET A N 1
ATOM 693 C CA . MET A 1 89 ? -5.103 2.288 -10.486 1.00 94.62 89 MET A CA 1
ATOM 694 C C . MET A 1 89 ? -6.527 2.569 -10.983 1.00 94.62 89 MET A C 1
ATOM 696 O O . MET A 1 89 ? -7.040 1.773 -11.762 1.00 94.62 89 MET A O 1
ATOM 700 N N . ASP A 1 90 ? -7.135 3.707 -10.641 1.00 92.69 90 ASP A N 1
ATOM 701 C CA . ASP A 1 90 ? -8.373 4.162 -11.297 1.00 92.69 90 ASP A CA 1
ATOM 702 C C . ASP A 1 90 ? -8.141 4.495 -12.784 1.00 92.69 90 ASP A C 1
ATOM 704 O O . ASP A 1 90 ? -9.007 4.244 -13.616 1.00 92.69 90 ASP A O 1
ATOM 708 N N . GLN A 1 91 ? -6.971 5.052 -13.127 1.00 91.00 91 GLN A N 1
ATOM 709 C CA . GLN A 1 91 ? -6.615 5.432 -14.503 1.00 91.00 91 GLN A CA 1
ATOM 710 C C . GLN A 1 91 ? -6.165 4.244 -15.374 1.00 91.00 91 GLN A C 1
ATOM 712 O O . GLN A 1 91 ? -6.321 4.295 -16.594 1.00 91.00 91 GLN A O 1
ATOM 717 N N . HIS A 1 92 ? -5.562 3.206 -14.779 1.00 87.69 92 HIS A N 1
ATOM 718 C CA . HIS A 1 92 ? -4.835 2.162 -15.519 1.00 87.69 92 HIS A CA 1
ATOM 719 C C . HIS A 1 92 ? -5.002 0.727 -14.981 1.00 87.69 92 HIS A C 1
ATOM 721 O O . HIS A 1 92 ? -4.596 -0.214 -15.660 1.00 87.69 92 HIS A O 1
ATOM 727 N N . GLY A 1 93 ? -5.536 0.527 -13.772 1.00 75.31 93 GLY A N 1
ATOM 728 C CA . GLY A 1 93 ? -5.404 -0.721 -13.001 1.00 75.31 93 GLY A CA 1
ATOM 729 C C . GLY A 1 93 ? -6.076 -1.939 -13.632 1.00 75.31 93 GLY A C 1
ATOM 730 O O . GLY A 1 93 ? -5.415 -2.956 -13.832 1.00 75.31 93 GLY A O 1
ATOM 731 N N . ALA A 1 94 ? -7.349 -1.820 -14.025 1.00 76.06 94 ALA A N 1
ATOM 732 C CA . ALA A 1 94 ? -8.079 -2.908 -14.684 1.00 76.06 94 ALA A CA 1
ATOM 733 C C . ALA A 1 94 ? -7.336 -3.411 -15.939 1.00 76.06 94 ALA A C 1
ATOM 735 O O . ALA A 1 94 ? -7.039 -4.598 -16.051 1.00 76.06 94 ALA A O 1
ATOM 736 N N . GLN A 1 95 ? -6.928 -2.480 -16.806 1.00 77.25 95 GLN A N 1
ATOM 737 C CA . GLN A 1 95 ? -6.250 -2.757 -18.077 1.00 77.25 95 GLN A CA 1
ATOM 738 C C . GLN A 1 95 ? -4.793 -3.214 -17.930 1.00 77.25 95 GLN A C 1
ATOM 740 O O . GLN A 1 95 ? -4.300 -3.957 -18.775 1.00 77.25 95 GLN A O 1
ATOM 745 N N . SER A 1 96 ? -4.086 -2.761 -16.889 1.00 79.19 96 SER A N 1
ATOM 746 C CA . SER A 1 96 ? -2.640 -2.997 -16.736 1.00 79.19 96 SER A CA 1
ATOM 747 C C . SER A 1 96 ? -2.294 -4.141 -15.786 1.00 79.19 96 SER A C 1
ATOM 749 O O . SER A 1 96 ? -1.190 -4.675 -15.873 1.00 79.19 96 SER A O 1
ATOM 751 N N . CYS A 1 97 ? -3.175 -4.489 -14.842 1.00 82.81 97 CYS A N 1
ATOM 752 C CA . CYS A 1 97 ? -2.878 -5.496 -13.820 1.00 82.81 97 CYS A CA 1
ATOM 753 C C . CYS A 1 97 ? -4.088 -6.258 -13.246 1.00 82.81 97 CYS A C 1
ATOM 755 O O . CYS A 1 97 ? -3.920 -6.936 -12.235 1.00 82.81 97 CYS A O 1
ATOM 757 N N . GLY A 1 98 ? -5.284 -6.168 -13.846 1.00 87.62 98 GLY A N 1
ATOM 758 C CA . GLY A 1 98 ? -6.456 -6.970 -13.447 1.00 87.62 98 GLY A CA 1
ATOM 759 C C . GLY A 1 98 ? -7.080 -6.610 -12.090 1.00 87.62 98 GLY A C 1
ATOM 760 O O . GLY A 1 98 ? -8.026 -7.266 -11.656 1.00 87.62 98 GLY A O 1
ATOM 761 N N . LEU A 1 99 ? -6.586 -5.556 -11.430 1.00 91.75 99 LEU A N 1
ATOM 762 C CA . LEU A 1 99 ? -6.970 -5.151 -10.077 1.00 91.75 99 LEU A CA 1
ATOM 763 C C . LEU A 1 99 ? -7.570 -3.742 -10.045 1.00 91.75 99 LEU A C 1
ATOM 765 O O . LEU A 1 99 ? -7.043 -2.809 -10.657 1.00 91.75 99 LEU A O 1
ATOM 769 N N . ARG A 1 100 ? -8.615 -3.560 -9.231 1.00 94.50 100 ARG A N 1
ATOM 770 C CA . ARG A 1 100 ? -9.092 -2.235 -8.790 1.00 94.50 100 ARG A CA 1
ATOM 771 C C . ARG A 1 100 ? -8.599 -1.905 -7.379 1.00 94.50 100 ARG A C 1
ATOM 773 O O . ARG A 1 100 ? -7.981 -2.737 -6.720 1.00 94.50 100 ARG A O 1
ATOM 780 N N . CYS A 1 101 ? -8.784 -0.658 -6.945 1.00 95.19 101 CYS A N 1
ATOM 781 C CA . CYS A 1 101 ? -8.106 -0.123 -5.763 1.00 95.19 101 CYS A CA 1
ATOM 782 C C . CYS A 1 101 ? -9.010 0.770 -4.907 1.00 95.19 101 CYS A C 1
ATOM 784 O O . CYS A 1 101 ? -9.556 1.769 -5.389 1.00 95.19 101 CYS A O 1
ATOM 786 N N . VAL A 1 102 ? -9.097 0.455 -3.616 1.00 97.38 102 VAL A N 1
ATOM 787 C CA . VAL A 1 102 ? -9.720 1.300 -2.590 1.00 97.38 102 VAL A CA 1
ATOM 788 C C . VAL A 1 102 ? -8.678 1.726 -1.564 1.00 97.38 102 VAL A C 1
ATOM 790 O O . VAL A 1 102 ? -7.686 1.042 -1.311 1.00 97.38 102 VAL A O 1
ATOM 793 N N . THR A 1 103 ? -8.860 2.909 -0.994 1.00 98.31 103 THR A N 1
ATOM 794 C CA . THR A 1 103 ? -7.960 3.467 0.016 1.00 98.31 103 THR A CA 1
ATOM 795 C C . THR A 1 103 ? -8.796 4.158 1.063 1.00 98.31 103 THR A C 1
ATOM 797 O O . THR A 1 103 ? -9.666 4.953 0.720 1.00 98.31 103 THR A O 1
ATOM 800 N N . PHE A 1 104 ? -8.493 3.874 2.323 1.00 98.25 104 PHE A N 1
ATOM 801 C CA . PHE A 1 104 ? -9.189 4.393 3.489 1.00 98.25 104 PHE A CA 1
ATOM 802 C C . PHE A 1 104 ? -8.213 5.262 4.305 1.00 98.25 104 PHE A C 1
ATOM 804 O O . PHE A 1 104 ? -7.483 4.733 5.148 1.00 98.25 104 PHE A O 1
ATOM 811 N N . PRO A 1 105 ? -8.138 6.588 4.040 1.00 96.69 105 PRO A N 1
ATOM 812 C CA . PRO A 1 105 ? -7.235 7.511 4.740 1.00 96.69 105 PRO A CA 1
ATOM 813 C C . PRO A 1 105 ? -7.559 7.685 6.227 1.00 96.69 105 PRO A C 1
ATOM 815 O O . PRO A 1 105 ? -6.684 8.059 7.002 1.00 96.69 105 PRO A O 1
ATOM 818 N N . GLU A 1 106 ? -8.821 7.441 6.585 1.00 94.12 106 GLU A N 1
ATOM 819 C CA . GLU A 1 106 ? -9.421 7.644 7.909 1.00 94.12 106 GLU A CA 1
ATOM 820 C C . GLU A 1 106 ? -9.232 6.443 8.854 1.00 94.12 106 GLU A C 1
ATOM 822 O O . GLU A 1 106 ? -9.543 6.551 10.034 1.00 94.12 106 GLU A O 1
ATOM 827 N N . GLY A 1 107 ? -8.738 5.303 8.356 1.00 96.25 107 GLY A N 1
ATOM 828 C CA . GLY A 1 107 ? -8.593 4.065 9.135 1.00 96.25 107 GLY A CA 1
ATOM 829 C C . GLY A 1 107 ? -9.852 3.192 9.238 1.00 96.25 107 GLY A C 1
ATOM 830 O O . GLY A 1 107 ? -9.783 2.129 9.844 1.00 96.25 107 GLY A O 1
ATOM 831 N N . ILE A 1 108 ? -10.965 3.593 8.612 1.00 97.69 108 ILE A N 1
ATOM 832 C CA . ILE A 1 108 ? -12.247 2.866 8.606 1.00 97.69 108 ILE A CA 1
ATOM 833 C C . ILE A 1 108 ? -12.487 2.238 7.228 1.00 97.69 108 ILE A C 1
ATOM 835 O O . ILE A 1 108 ? -12.400 2.931 6.214 1.00 97.69 108 ILE A O 1
ATOM 839 N N . ILE A 1 109 ? -12.818 0.944 7.173 1.00 98.44 109 ILE A N 1
ATOM 840 C CA . ILE A 1 109 ? -13.180 0.249 5.925 1.00 98.44 109 ILE A CA 1
ATOM 841 C C . ILE A 1 109 ? -14.686 0.396 5.666 1.00 98.44 109 ILE A C 1
ATOM 843 O O . ILE A 1 109 ? -15.505 -0.017 6.487 1.00 98.44 109 ILE A O 1
ATOM 847 N N . TYR A 1 110 ? -15.059 0.913 4.492 1.00 98.25 110 TYR A N 1
ATOM 848 C CA . TYR A 1 110 ? -16.456 0.996 4.047 1.00 98.25 110 TYR A CA 1
ATOM 849 C C . TYR A 1 110 ? -16.776 -0.134 3.062 1.00 98.25 110 TYR A C 1
ATOM 851 O O . TYR A 1 110 ? -16.245 -0.181 1.953 1.00 98.25 110 TYR A O 1
ATOM 859 N N . THR A 1 111 ? -17.649 -1.058 3.469 1.00 98.19 111 THR A N 1
ATOM 860 C CA . THR A 1 111 ? -17.934 -2.297 2.725 1.00 98.19 111 THR A CA 1
ATOM 861 C C . THR A 1 111 ? -18.519 -2.042 1.339 1.00 98.19 111 THR A C 1
ATOM 863 O O . THR A 1 111 ? -18.106 -2.704 0.388 1.00 98.19 111 THR A O 1
ATOM 866 N N . ASN A 1 112 ? -19.419 -1.065 1.184 1.00 96.88 112 ASN A N 1
ATOM 867 C CA . ASN A 1 112 ? -19.961 -0.713 -0.130 1.00 96.88 112 ASN A CA 1
ATOM 868 C C . ASN A 1 112 ? -18.852 -0.318 -1.120 1.00 96.88 112 ASN A C 1
ATOM 870 O O . ASN A 1 112 ? -18.876 -0.780 -2.254 1.00 96.88 112 ASN A O 1
ATOM 874 N N . GLU A 1 113 ? -17.842 0.447 -0.688 1.00 96.25 113 GLU A N 1
ATOM 875 C CA . GLU A 1 113 ? -16.762 0.903 -1.571 1.00 96.25 113 GLU A CA 1
ATOM 876 C C . GLU A 1 113 ? -15.900 -0.278 -2.054 1.00 96.25 113 GLU A C 1
ATOM 878 O O . GLU A 1 113 ? -15.457 -0.288 -3.203 1.00 96.25 113 GLU A O 1
ATOM 883 N N . VAL A 1 114 ? -15.728 -1.322 -1.229 1.00 97.06 114 VAL A N 1
ATOM 884 C CA . VAL A 1 114 ? -15.051 -2.567 -1.642 1.00 97.06 114 VAL A CA 1
ATOM 885 C C . VAL A 1 114 ? -15.916 -3.389 -2.604 1.00 97.06 114 VAL A C 1
ATOM 887 O O . VAL A 1 114 ? -15.409 -3.898 -3.602 1.00 97.06 114 VAL A O 1
ATOM 890 N N . LEU A 1 115 ? -17.225 -3.503 -2.359 1.00 95.56 115 LEU A N 1
ATOM 891 C CA . LEU A 1 115 ? -18.139 -4.256 -3.229 1.00 95.56 115 LEU A CA 1
ATOM 892 C C . LEU A 1 115 ? -18.384 -3.550 -4.577 1.00 95.56 115 LEU A C 1
ATOM 894 O O . LEU A 1 115 ? -18.469 -4.215 -5.608 1.00 95.56 115 LEU A O 1
ATOM 898 N N . GLU A 1 116 ? -18.399 -2.217 -4.613 1.00 93.06 116 GLU A N 1
ATOM 899 C CA . GLU A 1 116 ? -18.326 -1.410 -5.843 1.00 93.06 116 GLU A CA 1
ATOM 900 C C . GLU A 1 116 ? -17.003 -1.678 -6.589 1.00 93.06 116 GLU A C 1
ATOM 902 O O . GLU A 1 116 ? -16.988 -1.926 -7.803 1.00 93.06 116 GLU A O 1
ATOM 907 N N . ALA A 1 117 ? -15.885 -1.752 -5.855 1.00 93.06 117 ALA A N 1
ATOM 908 C CA . ALA A 1 117 ? -14.583 -2.144 -6.394 1.00 93.06 117 ALA A CA 1
ATOM 909 C C . ALA A 1 117 ? -14.505 -3.611 -6.875 1.00 93.06 117 ALA A C 1
ATOM 911 O O . ALA A 1 117 ? -13.605 -3.919 -7.653 1.00 93.06 117 ALA A O 1
ATOM 912 N N . PHE A 1 118 ? -15.479 -4.469 -6.545 1.00 92.06 118 PHE A N 1
ATOM 913 C CA . PHE A 1 118 ? -15.699 -5.762 -7.211 1.00 92.06 118 PHE A CA 1
ATOM 914 C C . PHE A 1 118 ? -16.693 -5.676 -8.386 1.00 92.06 118 PHE A C 1
ATOM 916 O O . PHE A 1 118 ? -16.418 -6.231 -9.443 1.00 92.06 118 PHE A O 1
ATOM 923 N N . SER A 1 119 ? -17.799 -4.930 -8.288 1.00 86.75 119 SER A N 1
ATOM 924 C CA . SER A 1 119 ? -18.900 -4.979 -9.279 1.00 86.75 119 SER A CA 1
ATOM 925 C C . SER A 1 119 ? -18.615 -4.324 -10.638 1.00 86.75 119 SER A C 1
ATOM 927 O O . SER A 1 119 ? -19.205 -4.711 -11.642 1.00 86.75 119 SER A O 1
ATOM 929 N N . GLY A 1 120 ? -17.730 -3.324 -10.678 1.00 73.81 120 GLY A N 1
ATOM 930 C CA . GLY A 1 120 ? -17.340 -2.612 -11.908 1.00 73.81 120 GLY A CA 1
ATOM 931 C C . GLY A 1 120 ? -17.971 -1.230 -12.067 1.00 73.81 120 GLY A C 1
ATOM 932 O O . GLY A 1 120 ? -17.535 -0.461 -12.919 1.00 73.81 120 GLY A O 1
ATOM 933 N N . VAL A 1 121 ? -18.972 -0.892 -11.251 1.00 59.59 121 VAL A N 1
ATOM 934 C CA . VAL A 1 121 ? -19.792 0.314 -11.435 1.00 59.59 121 VAL A CA 1
ATOM 935 C C . VAL A 1 121 ? -19.162 1.528 -10.735 1.00 59.59 121 VAL A C 1
ATOM 937 O O . VAL A 1 121 ? -19.001 1.499 -9.516 1.00 59.59 121 VAL A O 1
ATOM 940 N N . PRO A 1 122 ? -18.854 2.632 -11.444 1.00 55.78 122 PRO A N 1
ATOM 941 C CA . PRO A 1 122 ? -18.435 3.872 -10.800 1.00 55.78 122 PRO A CA 1
ATOM 942 C C . PRO A 1 122 ? -19.593 4.512 -10.021 1.00 55.78 122 PRO A C 1
ATOM 944 O O . PRO A 1 122 ? -20.704 4.630 -10.541 1.00 55.78 122 PRO A O 1
ATOM 947 N N . ARG A 1 123 ? -19.310 5.037 -8.821 1.00 49.53 123 ARG A N 1
ATOM 948 C CA . ARG A 1 123 ? -20.276 5.709 -7.920 1.00 49.53 123 ARG A CA 1
ATOM 949 C C . ARG A 1 123 ? -21.166 6.764 -8.600 1.00 49.53 123 ARG A C 1
ATOM 951 O O . ARG A 1 123 ? -22.300 6.973 -8.180 1.00 49.53 123 ARG A O 1
ATOM 958 N N . LYS A 1 124 ? -20.675 7.404 -9.669 1.00 48.06 124 LYS A N 1
ATOM 959 C CA . LYS A 1 124 ? -21.430 8.383 -10.467 1.00 48.06 124 LYS A CA 1
ATOM 960 C C . LYS A 1 124 ? -22.537 7.727 -11.307 1.00 48.06 124 LYS A C 1
ATOM 962 O O . LYS A 1 124 ? -23.688 8.129 -11.210 1.00 48.06 124 LYS A O 1
ATOM 967 N N . GLU A 1 125 ? -22.219 6.654 -12.034 1.00 43.88 125 GLU A N 1
ATOM 968 C CA . GLU A 1 125 ? -23.216 5.914 -12.819 1.00 43.88 125 GLU A CA 1
ATOM 969 C C . GLU A 1 125 ? -24.242 5.187 -11.948 1.00 43.88 125 GLU A C 1
ATOM 971 O O . GLU A 1 125 ? -25.384 5.014 -12.368 1.00 43.88 125 GLU A O 1
ATOM 976 N N . ALA A 1 126 ? -23.847 4.740 -10.752 1.00 47.28 126 ALA A N 1
ATOM 977 C CA . ALA A 1 126 ? -24.770 4.137 -9.795 1.00 47.28 126 ALA A CA 1
ATOM 978 C C . ALA A 1 126 ? -25.849 5.144 -9.353 1.00 47.28 126 ALA A C 1
ATOM 980 O O . ALA A 1 126 ? -27.035 4.813 -9.362 1.00 47.28 126 ALA A O 1
ATOM 981 N N . ALA A 1 127 ? -25.448 6.384 -9.045 1.00 47.41 127 ALA A N 1
ATOM 982 C CA . ALA A 1 127 ? -26.369 7.468 -8.711 1.00 47.41 127 ALA A CA 1
ATOM 983 C C . ALA A 1 127 ? -27.276 7.842 -9.898 1.00 47.41 127 ALA A C 1
ATOM 985 O O . ALA A 1 127 ? -28.495 7.911 -9.735 1.00 47.41 127 ALA A O 1
ATOM 986 N N . ASP A 1 128 ? -26.712 7.995 -11.100 1.00 44.28 128 ASP A N 1
ATOM 987 C CA . ASP A 1 128 ? -27.480 8.339 -12.305 1.00 44.28 128 ASP A CA 1
ATOM 988 C C . ASP A 1 128 ? -28.483 7.226 -12.692 1.00 44.28 128 ASP A C 1
ATOM 990 O O . ASP A 1 128 ? -29.620 7.515 -13.069 1.00 44.28 128 ASP A O 1
ATOM 994 N N . LYS A 1 129 ? -28.121 5.942 -12.527 1.00 46.97 129 LYS A N 1
ATOM 995 C CA . LYS A 1 129 ? -29.035 4.796 -12.728 1.00 46.97 129 LYS A CA 1
ATOM 996 C C . LYS A 1 129 ? -30.133 4.729 -11.660 1.00 46.97 129 LYS A C 1
ATOM 998 O O . LYS A 1 129 ? -31.274 4.422 -12.000 1.00 46.97 129 LYS A O 1
ATOM 1003 N N . ALA A 1 130 ? -29.826 5.045 -10.400 1.00 47.88 130 ALA A N 1
ATOM 1004 C CA . ALA A 1 130 ? -30.825 5.113 -9.331 1.00 47.88 130 ALA A CA 1
ATOM 1005 C C . ALA A 1 130 ? -31.828 6.263 -9.553 1.00 47.88 130 ALA A C 1
ATOM 1007 O O . ALA A 1 130 ? -33.033 6.069 -9.392 1.00 47.88 130 ALA A O 1
ATOM 1008 N N . ALA A 1 131 ? -31.353 7.432 -9.995 1.00 47.94 131 ALA A N 1
ATOM 1009 C CA . ALA A 1 131 ? -32.201 8.566 -10.359 1.00 47.94 131 ALA A CA 1
ATOM 1010 C C . ALA A 1 131 ? -33.039 8.294 -11.624 1.00 47.94 131 ALA A C 1
ATOM 1012 O O . ALA A 1 131 ? -34.211 8.659 -11.679 1.00 47.94 131 ALA A O 1
ATOM 1013 N N . GLY A 1 132 ? -32.480 7.601 -12.621 1.00 40.44 132 GLY A N 1
ATOM 1014 C CA . GLY A 1 132 ? -33.184 7.241 -13.857 1.00 40.44 132 GLY A CA 1
ATOM 1015 C C . GLY A 1 132 ? -34.335 6.241 -13.678 1.00 40.44 132 GLY A C 1
ATOM 1016 O O . GLY A 1 132 ? -35.223 6.175 -14.525 1.00 40.44 132 GLY A O 1
ATOM 1017 N N . ALA A 1 133 ? -34.363 5.482 -12.578 1.00 42.75 133 ALA A N 1
ATOM 1018 C CA . ALA A 1 133 ? -35.388 4.467 -12.322 1.00 42.75 133 ALA A CA 1
ATOM 1019 C C . ALA A 1 133 ? -36.750 5.033 -11.856 1.00 42.75 133 ALA A C 1
ATOM 1021 O O . ALA A 1 133 ? -37.731 4.291 -11.806 1.00 42.75 133 ALA A O 1
ATOM 1022 N N . SER A 1 134 ? -36.837 6.322 -11.506 1.00 42.06 134 SER A N 1
ATOM 1023 C CA . SER A 1 134 ? -37.975 6.901 -10.770 1.00 42.06 134 SER A CA 1
ATOM 1024 C C . SER A 1 134 ? -38.912 7.804 -11.593 1.00 42.06 134 SER A C 1
ATOM 1026 O O . SER A 1 134 ? -39.554 8.695 -11.039 1.00 42.06 134 SER A O 1
ATOM 1028 N N . SER A 1 135 ? -39.065 7.577 -12.907 1.00 37.97 135 SER A N 1
ATOM 1029 C CA . SER A 1 135 ? -40.059 8.319 -13.713 1.00 37.97 135 SER A CA 1
ATOM 1030 C C . SER A 1 135 ? -40.723 7.518 -14.850 1.00 37.97 135 SER A C 1
ATOM 1032 O O . SER A 1 135 ? -40.269 7.509 -15.989 1.00 37.97 135 SER A O 1
ATOM 1034 N N . SER A 1 136 ? -41.874 6.886 -14.571 1.00 33.03 136 SER A N 1
ATOM 1035 C CA . SER A 1 136 ? -42.836 6.499 -15.625 1.00 33.03 136 SER A CA 1
ATOM 1036 C C . SER A 1 136 ? -44.283 6.336 -15.119 1.00 33.03 136 SER A C 1
ATOM 1038 O O . SER A 1 136 ? -44.683 5.282 -14.632 1.00 33.03 136 SER A O 1
ATOM 1040 N N . SER A 1 137 ? -45.113 7.372 -15.291 1.00 32.28 137 SER A N 1
ATOM 1041 C CA . SER A 1 137 ? -46.580 7.263 -15.221 1.00 32.28 137 SER A CA 1
ATOM 1042 C C . SER A 1 137 ? -47.283 8.432 -15.937 1.00 32.28 137 SER A C 1
ATOM 1044 O O . SER A 1 137 ? -46.883 9.578 -15.789 1.00 32.28 137 SER A O 1
ATOM 1046 N N . GLY A 1 138 ? -48.343 8.125 -16.701 1.00 28.38 138 GLY A N 1
ATOM 1047 C CA . GLY A 1 138 ? -49.438 9.042 -17.082 1.00 28.38 138 GLY A CA 1
ATOM 1048 C C . GLY A 1 138 ? -49.149 10.281 -17.958 1.00 28.38 138 GLY A C 1
ATOM 1049 O O . GLY A 1 138 ? -48.611 11.277 -17.495 1.00 28.38 138 GLY A O 1
ATOM 1050 N N . GLY A 1 139 ? -49.668 10.284 -19.196 1.00 25.53 139 GLY A N 1
ATOM 1051 C CA . GLY A 1 139 ? -50.049 11.524 -19.910 1.00 25.53 139 GLY A CA 1
ATOM 1052 C C . GLY A 1 139 ? -51.479 11.985 -19.532 1.00 25.53 139 GLY A C 1
ATOM 1053 O O . GLY A 1 139 ? -51.960 11.546 -18.484 1.00 25.53 139 GLY A O 1
ATOM 1054 N N . PRO A 1 140 ? -52.226 12.744 -20.378 1.00 45.88 140 PRO A N 1
ATOM 1055 C CA . PRO A 1 140 ? -51.918 13.104 -21.777 1.00 45.88 140 PRO A CA 1
ATOM 1056 C C . PRO A 1 140 ? -52.338 14.537 -22.247 1.00 45.88 140 PRO A C 1
ATOM 1058 O O . PRO A 1 140 ? -52.923 15.316 -21.504 1.00 45.88 140 PRO A O 1
ATOM 1061 N N . SER A 1 141 ? -52.162 14.782 -23.559 1.00 27.81 141 SER A N 1
ATOM 1062 C CA . SER A 1 141 ? -52.928 15.713 -24.430 1.00 27.81 141 SER A CA 1
ATOM 1063 C C . SER A 1 141 ? -52.583 17.220 -24.493 1.00 27.81 141 SER A C 1
ATOM 1065 O O . SER A 1 141 ? -52.172 17.848 -23.527 1.00 27.81 141 SER A O 1
ATOM 1067 N N . ALA A 1 142 ? -52.801 17.792 -25.690 1.00 31.97 142 ALA A N 1
ATOM 1068 C CA . ALA A 1 142 ? -52.658 19.213 -26.071 1.00 31.97 142 ALA A CA 1
ATOM 1069 C C . ALA A 1 142 ? -54.029 19.813 -26.504 1.00 31.97 142 ALA A C 1
ATOM 1071 O O . ALA A 1 142 ? -55.017 19.072 -26.458 1.00 31.97 142 ALA A O 1
ATOM 1072 N N . PRO A 1 143 ? -54.142 21.101 -26.934 1.00 41.53 143 PRO A N 1
ATOM 1073 C CA . PRO A 1 143 ? -53.936 21.404 -28.371 1.00 41.53 143 PRO A CA 1
ATOM 1074 C C . PRO A 1 143 ? -53.462 22.835 -28.788 1.00 41.53 143 PRO A C 1
ATOM 1076 O O . PRO A 1 143 ? -53.757 23.831 -28.144 1.00 41.53 143 PRO A O 1
ATOM 1079 N N . ALA A 1 144 ? -52.800 22.886 -29.957 1.00 31.36 144 ALA A N 1
ATOM 1080 C CA . ALA A 1 144 ? -52.751 23.907 -31.037 1.00 31.36 144 ALA A CA 1
ATOM 1081 C C . ALA A 1 144 ? -52.928 25.445 -30.814 1.00 31.36 144 ALA A C 1
ATOM 1083 O O . ALA A 1 144 ? -53.955 25.918 -30.338 1.00 31.36 144 ALA A O 1
ATOM 1084 N N . GLY A 1 145 ? -52.015 26.230 -31.424 1.00 27.02 145 GLY A N 1
ATOM 1085 C CA . GLY A 1 145 ? -52.154 27.661 -31.793 1.00 27.02 145 GLY A CA 1
ATOM 1086 C C . GLY A 1 145 ? -51.004 28.128 -32.736 1.00 27.02 145 GLY A C 1
ATOM 1087 O O . GLY A 1 145 ? -49.937 27.521 -32.641 1.00 27.02 145 GLY A O 1
ATOM 1088 N N . PRO A 1 146 ? -51.162 29.100 -33.679 1.00 44.06 146 PRO A N 1
ATOM 1089 C CA . PRO A 1 146 ? -50.306 29.143 -34.889 1.00 44.06 146 PRO A CA 1
ATOM 1090 C C . PRO A 1 146 ? -49.527 30.449 -35.221 1.00 44.06 146 PRO A C 1
ATOM 1092 O O . PRO A 1 146 ? -49.926 31.547 -34.842 1.00 44.06 146 PRO A O 1
ATOM 1095 N N . SER A 1 147 ? -48.536 30.309 -36.128 1.00 28.19 147 SER A N 1
ATOM 1096 C CA . SER A 1 147 ? -47.801 31.353 -36.903 1.00 28.19 147 SER A CA 1
ATOM 1097 C C . SER A 1 147 ? -46.802 32.243 -36.119 1.00 28.19 147 SER A C 1
ATOM 1099 O O . SER A 1 147 ? -46.906 32.342 -34.904 1.00 28.19 147 SER A O 1
ATOM 1101 N N . SER A 1 148 ? -45.771 32.868 -36.720 1.00 30.92 148 SER A N 1
ATOM 1102 C CA . SER A 1 148 ? -45.471 33.140 -38.147 1.00 30.92 148 SER A CA 1
ATOM 1103 C C . SER A 1 148 ? -43.955 33.128 -38.500 1.00 30.92 148 SER A C 1
ATOM 1105 O O . SER A 1 148 ? -43.103 32.922 -37.642 1.00 30.92 148 SER A O 1
ATOM 1107 N N . SER A 1 149 ? -43.619 33.375 -39.775 1.00 29.12 149 SER A N 1
ATOM 1108 C CA . SER A 1 149 ? -42.259 33.599 -40.351 1.00 29.12 149 SER A CA 1
ATOM 1109 C C . SER A 1 149 ? -42.246 34.983 -41.080 1.00 29.12 149 SER A C 1
ATOM 1111 O O . SER A 1 149 ? -43.293 35.632 -40.959 1.00 29.12 149 SER A O 1
ATOM 1113 N N . PRO A 1 150 ? -41.210 35.501 -41.814 1.00 46.62 150 PRO A N 1
ATOM 1114 C CA . PRO A 1 150 ? -40.151 34.828 -42.610 1.00 46.62 150 PRO A CA 1
ATOM 1115 C C . PRO A 1 150 ? -38.737 35.508 -42.602 1.00 46.62 150 PRO A C 1
ATOM 1117 O O . PRO A 1 150 ? -38.446 36.312 -41.723 1.00 46.62 150 PRO A O 1
ATOM 1120 N N . SER A 1 151 ? -37.919 35.204 -43.635 1.00 29.75 151 SER A N 1
ATOM 1121 C CA . SER A 1 151 ? -36.689 35.894 -44.116 1.00 29.75 151 SER A CA 1
ATOM 1122 C C . SER A 1 151 ? -35.371 35.710 -43.324 1.00 29.75 151 SER A C 1
ATOM 1124 O O . SER A 1 151 ? -35.371 35.755 -42.102 1.00 29.75 151 SER A O 1
ATOM 1126 N N . GLU A 1 152 ? -34.188 35.530 -43.946 1.00 28.08 152 GLU A N 1
ATOM 1127 C CA . GLU A 1 152 ? -33.852 35.175 -45.350 1.00 28.08 152 GLU A CA 1
ATOM 1128 C C . GLU A 1 152 ? -32.427 34.553 -45.469 1.00 28.08 152 GLU A C 1
ATOM 1130 O O . GLU A 1 152 ? -31.717 34.427 -44.474 1.00 28.08 152 GLU A O 1
ATOM 1135 N N . CYS A 1 153 ? -32.026 34.122 -46.674 1.00 22.50 153 CYS A N 1
ATOM 1136 C CA . CYS A 1 153 ? -30.782 33.385 -47.013 1.00 22.50 153 CYS A CA 1
ATOM 1137 C C . CYS A 1 153 ? -30.005 34.102 -48.155 1.00 22.50 153 CYS A C 1
ATOM 1139 O O . CYS A 1 153 ? -30.455 35.180 -48.549 1.00 22.50 153 CYS A O 1
ATOM 1141 N N . PRO A 1 154 ? -28.920 33.551 -48.768 1.00 47.22 154 PRO A N 1
ATOM 1142 C CA . PRO A 1 154 ? -28.143 32.317 -48.508 1.00 47.22 154 PRO A CA 1
ATOM 1143 C C . PRO A 1 154 ? -26.812 32.679 -47.788 1.00 47.22 154 PRO A C 1
ATOM 1145 O O . PRO A 1 154 ? -26.880 33.545 -46.925 1.00 47.22 154 PRO A O 1
ATOM 1148 N N . THR A 1 155 ? -25.591 32.123 -47.917 1.00 28.98 155 THR A N 1
ATOM 1149 C CA . THR A 1 155 ? -24.795 31.187 -48.779 1.00 28.98 155 THR A CA 1
ATOM 1150 C C . THR A 1 155 ? -23.595 30.716 -47.915 1.00 28.98 155 THR A C 1
ATOM 1152 O O . THR A 1 155 ? -23.270 31.426 -46.966 1.00 28.98 155 THR A O 1
ATOM 1155 N N . ALA A 1 156 ? -22.770 29.691 -48.176 1.00 30.58 156 ALA A N 1
ATOM 1156 C CA . ALA A 1 156 ? -22.697 28.477 -49.024 1.00 30.58 156 ALA A CA 1
ATOM 1157 C C . ALA A 1 156 ? -21.338 27.793 -48.640 1.00 30.58 156 ALA A C 1
ATOM 1159 O O . ALA A 1 156 ? -20.522 28.440 -47.983 1.00 30.58 156 ALA A O 1
ATOM 1160 N N . ASP A 1 157 ? -20.967 26.547 -48.951 1.00 28.70 157 ASP A N 1
ATOM 1161 C CA . ASP A 1 157 ? -21.557 25.440 -49.728 1.00 28.70 157 ASP A CA 1
ATOM 1162 C C . ASP A 1 157 ? -21.119 24.085 -49.091 1.00 28.70 157 ASP A C 1
ATOM 1164 O O . ASP A 1 157 ? -20.396 24.088 -48.092 1.00 28.70 157 ASP A O 1
ATOM 1168 N N . GLU A 1 158 ? -21.518 22.928 -49.639 1.00 28.45 158 GLU A N 1
ATOM 1169 C CA . GLU A 1 158 ? -21.246 21.583 -49.065 1.00 28.45 158 GLU A CA 1
ATOM 1170 C C . GLU A 1 158 ? -20.309 20.700 -49.939 1.00 28.45 158 GLU A C 1
ATOM 1172 O O . GLU A 1 158 ? -20.064 21.037 -51.100 1.00 28.45 158 GLU A O 1
ATOM 1177 N N . PRO A 1 159 ? -19.740 19.581 -49.420 1.00 33.44 159 PRO A N 1
ATOM 1178 C CA . PRO A 1 159 ? -20.441 18.294 -49.595 1.00 33.44 159 PRO A CA 1
ATOM 1179 C C . PRO A 1 159 ? -20.285 17.256 -48.453 1.00 33.44 159 PRO A C 1
ATOM 1181 O O . PRO A 1 159 ? -19.206 17.059 -47.889 1.00 33.44 159 PRO A O 1
ATOM 1184 N N . GLN A 1 160 ? -21.351 16.493 -48.184 1.00 29.36 160 GLN A N 1
ATOM 1185 C CA . GLN A 1 160 ? -21.353 15.346 -47.258 1.00 29.36 160 GLN A CA 1
ATOM 1186 C C . GLN A 1 160 ? -20.879 14.019 -47.885 1.00 29.36 160 GLN A C 1
ATOM 1188 O O . GLN A 1 160 ? -21.406 13.586 -48.907 1.00 29.36 160 GLN A O 1
ATOM 1193 N N . ALA A 1 161 ? -20.004 13.294 -47.175 1.00 27.86 161 ALA A N 1
ATOM 1194 C CA . ALA A 1 161 ? -19.918 11.823 -47.159 1.00 27.86 161 ALA A CA 1
ATOM 1195 C C . ALA A 1 161 ? -19.045 11.367 -45.962 1.00 27.86 161 ALA A C 1
ATOM 1197 O O . ALA A 1 161 ? -17.960 11.902 -45.771 1.00 27.86 161 ALA A O 1
ATOM 1198 N N . ALA A 1 162 ? -19.415 10.393 -45.122 1.00 29.20 162 ALA A N 1
ATOM 1199 C CA . ALA A 1 162 ? -20.678 9.662 -45.009 1.00 29.20 162 ALA A CA 1
ATOM 1200 C C . ALA A 1 162 ? -20.945 9.258 -43.540 1.00 29.20 162 ALA A C 1
ATOM 1202 O O . ALA A 1 162 ? -20.016 9.049 -42.761 1.00 29.20 162 ALA A O 1
ATOM 1203 N N . GLN A 1 163 ? -22.219 9.110 -43.163 1.00 33.88 163 GLN A N 1
ATOM 1204 C CA . GLN A 1 163 ? -22.623 8.653 -41.829 1.00 33.88 163 GLN A CA 1
ATOM 1205 C C . GLN A 1 163 ? -22.715 7.119 -41.762 1.00 33.88 163 GLN A C 1
ATOM 1207 O O . GLN A 1 163 ? -23.741 6.559 -42.133 1.00 33.88 163 GLN A O 1
ATOM 1212 N N . GLN A 1 164 ? -21.686 6.439 -41.244 1.00 27.41 164 GLN A N 1
ATOM 1213 C CA . GLN A 1 164 ? -21.781 5.104 -40.621 1.00 27.41 164 GLN A CA 1
ATOM 1214 C C . GLN A 1 164 ? -20.430 4.737 -39.966 1.00 27.41 164 GLN A C 1
ATOM 1216 O O . GLN A 1 164 ? -19.384 4.991 -40.546 1.00 27.41 164 GLN A O 1
ATOM 1221 N N . ALA A 1 165 ? -20.357 4.143 -38.773 1.00 30.02 165 ALA A N 1
ATOM 1222 C CA . ALA A 1 165 ? -21.422 3.787 -37.838 1.00 30.02 165 ALA A CA 1
ATOM 1223 C C . ALA A 1 165 ? -20.979 4.055 -36.391 1.00 30.02 165 ALA A C 1
ATOM 1225 O O . ALA A 1 165 ? -19.843 3.760 -36.020 1.00 30.02 165 ALA A O 1
ATOM 1226 N N . LYS A 1 166 ? -21.908 4.532 -35.552 1.00 30.27 166 LYS A N 1
ATOM 1227 C CA . LYS A 1 166 ? -21.744 4.589 -34.093 1.00 30.27 166 LYS A CA 1
ATOM 1228 C C . LYS A 1 166 ? -21.789 3.161 -33.533 1.00 30.27 166 LYS A C 1
ATOM 1230 O O . LYS A 1 166 ? -22.817 2.722 -33.025 1.00 30.27 166 LYS A O 1
ATOM 1235 N N . ARG A 1 167 ? -20.693 2.407 -33.671 1.00 27.05 167 ARG A N 1
ATOM 1236 C CA . ARG A 1 167 ? -20.522 1.151 -32.934 1.00 27.05 167 ARG A CA 1
ATOM 1237 C C . ARG A 1 167 ? -20.345 1.494 -31.465 1.00 27.05 167 ARG A C 1
ATOM 1239 O O . ARG A 1 167 ? -19.286 1.954 -31.053 1.00 27.05 167 ARG A O 1
ATOM 1246 N N . GLU A 1 168 ? -21.391 1.247 -30.694 1.00 38.00 168 GLU A N 1
ATOM 1247 C CA . GLU A 1 168 ? -21.294 1.119 -29.248 1.00 38.00 168 GLU A CA 1
ATOM 1248 C C . GLU A 1 168 ? -20.397 -0.086 -28.966 1.00 38.00 168 GLU A C 1
ATOM 1250 O O . GLU A 1 168 ? -20.805 -1.240 -29.083 1.00 38.00 168 GLU A O 1
ATOM 1255 N N . SER A 1 169 ? -19.123 0.186 -28.683 1.00 30.61 169 SER A N 1
ATOM 1256 C CA . SER A 1 169 ? -18.166 -0.826 -28.257 1.00 30.61 169 SER A CA 1
ATOM 1257 C C . SER A 1 169 ? -18.429 -1.171 -26.796 1.00 30.61 169 SER A C 1
ATOM 1259 O O . SER A 1 169 ? -17.650 -0.819 -25.911 1.00 30.61 169 SER A O 1
ATOM 1261 N N . SER A 1 170 ? -19.520 -1.898 -26.554 1.00 36.81 170 SER A N 1
ATOM 1262 C CA . SER A 1 170 ? -19.579 -2.831 -25.435 1.00 36.81 170 SER A CA 1
ATOM 1263 C C . SER A 1 170 ? -18.495 -3.883 -25.678 1.00 36.81 170 SER A C 1
ATOM 1265 O O . SER A 1 170 ? -18.731 -4.909 -26.322 1.00 36.81 170 SER A O 1
ATOM 1267 N N . GLY A 1 171 ? -17.272 -3.572 -25.246 1.00 33.12 171 GLY A N 1
ATOM 1268 C CA . GLY A 1 171 ? -16.214 -4.565 -25.140 1.00 33.12 171 GLY A CA 1
ATOM 1269 C C . GLY A 1 171 ? -16.652 -5.695 -24.202 1.00 33.12 171 GLY A C 1
ATOM 1270 O O . GLY A 1 171 ? -17.624 -5.530 -23.455 1.00 33.12 171 GLY A O 1
ATOM 1271 N N . PRO A 1 172 ? -15.959 -6.846 -24.213 1.00 37.97 172 PRO A N 1
ATOM 1272 C CA . PRO A 1 172 ? -16.092 -7.777 -23.100 1.00 37.97 172 PRO A CA 1
ATOM 1273 C C . PRO A 1 172 ? -15.822 -7.003 -21.804 1.00 37.97 172 PRO A C 1
ATOM 1275 O O . PRO A 1 172 ? -14.922 -6.161 -21.776 1.00 37.97 172 PRO A O 1
ATOM 1278 N N . ALA A 1 173 ? -16.615 -7.248 -20.759 1.00 44.56 173 ALA A N 1
ATOM 1279 C CA . ALA A 1 173 ? -16.347 -6.655 -19.456 1.00 44.56 173 ALA A CA 1
ATOM 1280 C C . ALA A 1 173 ? -14.917 -7.038 -19.048 1.00 44.56 173 ALA A C 1
ATOM 1282 O O . ALA A 1 173 ? -14.592 -8.225 -19.023 1.00 44.56 173 ALA A O 1
ATOM 1283 N N . GLU A 1 174 ? -14.053 -6.043 -18.827 1.00 55.50 174 GLU A N 1
ATOM 1284 C CA . GLU A 1 174 ? -12.652 -6.294 -18.490 1.00 55.50 174 GLU A CA 1
ATOM 1285 C C . GLU A 1 174 ? -12.593 -7.087 -17.178 1.00 55.50 174 GLU A C 1
ATOM 1287 O O . GLU A 1 174 ? -13.227 -6.707 -16.191 1.00 55.50 174 GLU A O 1
ATOM 1292 N N . ASP A 1 175 ? -11.882 -8.217 -17.198 1.00 60.84 175 ASP A N 1
ATOM 1293 C CA . ASP A 1 175 ? -12.040 -9.314 -16.233 1.00 60.84 175 ASP A CA 1
ATOM 1294 C C . ASP A 1 175 ? -11.305 -9.030 -14.906 1.00 60.84 175 ASP A C 1
ATOM 1296 O O . ASP A 1 175 ? -10.297 -9.650 -14.550 1.00 60.84 175 ASP A O 1
ATOM 1300 N N . VAL A 1 176 ? -11.778 -7.996 -14.197 1.00 64.94 176 VAL A N 1
ATOM 1301 C CA . VAL A 1 176 ? -11.218 -7.547 -12.918 1.00 64.94 176 VAL A CA 1
ATOM 1302 C C . VAL A 1 176 ? -11.455 -8.616 -11.859 1.00 64.94 176 VAL A C 1
ATOM 1304 O O . VAL A 1 176 ? -12.558 -8.777 -11.341 1.00 64.94 176 VAL A O 1
ATOM 1307 N N . SER A 1 177 ? -10.374 -9.293 -11.497 1.00 81.00 177 SER A N 1
ATOM 1308 C CA . SER A 1 177 ? -10.348 -10.481 -10.642 1.00 81.00 177 SER A CA 1
ATOM 1309 C C . SER A 1 177 ? -9.700 -10.195 -9.278 1.00 81.00 177 SER A C 1
ATOM 1311 O O . SER A 1 177 ? -9.075 -11.062 -8.661 1.00 81.00 177 SER A O 1
ATOM 1313 N N . GLY A 1 178 ? -9.838 -8.955 -8.795 1.00 93.38 178 GLY A N 1
ATOM 1314 C CA . GLY A 1 178 ? -9.536 -8.596 -7.413 1.00 93.38 178 GLY A CA 1
ATOM 1315 C C . GLY A 1 178 ? -9.502 -7.100 -7.091 1.00 93.38 178 GLY A C 1
ATOM 1316 O O . GLY A 1 178 ? -9.532 -6.227 -7.965 1.00 93.38 178 GLY A O 1
ATOM 1317 N N . VAL A 1 179 ? -9.390 -6.824 -5.792 1.00 96.31 179 VAL A N 1
ATOM 1318 C CA . VAL A 1 179 ? -9.296 -5.487 -5.197 1.00 96.31 179 VAL A CA 1
ATOM 1319 C C . VAL A 1 179 ? -8.064 -5.397 -4.297 1.00 96.31 179 VAL A C 1
ATOM 1321 O O . VAL A 1 179 ? -7.855 -6.245 -3.427 1.00 96.31 179 VAL A O 1
ATOM 1324 N N . VAL A 1 180 ? -7.272 -4.337 -4.477 1.00 97.81 180 VAL A N 1
ATOM 1325 C CA . VAL A 1 180 ? -6.269 -3.878 -3.506 1.00 97.81 180 VAL A CA 1
ATOM 1326 C C . VAL A 1 180 ? -6.945 -2.939 -2.511 1.00 97.81 180 VAL A C 1
ATOM 1328 O O . VAL A 1 180 ? -7.615 -1.982 -2.908 1.00 97.81 180 VAL A O 1
ATOM 1331 N N . ILE A 1 181 ? -6.750 -3.195 -1.221 1.00 98.62 181 ILE A N 1
ATOM 1332 C CA . ILE A 1 181 ? -7.291 -2.402 -0.116 1.00 98.62 181 ILE A CA 1
ATOM 1333 C C . ILE A 1 181 ? -6.122 -1.779 0.650 1.00 98.62 181 ILE A C 1
ATOM 1335 O O . ILE A 1 181 ? -5.320 -2.497 1.249 1.00 98.62 181 ILE A O 1
ATOM 1339 N N . TRP A 1 182 ? -6.042 -0.447 0.661 1.00 98.69 182 TRP A N 1
ATOM 1340 C CA . TRP A 1 182 ? -5.079 0.300 1.476 1.00 98.69 182 TRP A CA 1
ATOM 1341 C C . TRP A 1 182 ? -5.746 0.871 2.727 1.00 98.69 182 TRP A C 1
ATOM 1343 O O . TRP A 1 182 ? -6.551 1.800 2.631 1.00 98.69 182 TRP A O 1
ATOM 1353 N N . LEU A 1 183 ? -5.373 0.372 3.904 1.00 98.69 183 LEU A N 1
ATOM 1354 C CA . LEU A 1 183 ? -5.832 0.905 5.188 1.00 98.69 183 LEU A CA 1
ATOM 1355 C C . LEU A 1 183 ? -4.752 1.807 5.793 1.00 98.69 183 LEU A C 1
ATOM 1357 O O . LEU A 1 183 ? -3.677 1.333 6.165 1.00 98.69 183 LEU A O 1
ATOM 1361 N N . CYS A 1 184 ? -5.009 3.113 5.868 1.00 98.31 184 CYS A N 1
ATOM 1362 C CA . CYS A 1 184 ? -4.045 4.081 6.392 1.00 98.31 184 CYS A CA 1
ATOM 1363 C C . CYS A 1 184 ? -4.304 4.327 7.880 1.00 98.31 184 CYS A C 1
ATOM 1365 O O . CYS A 1 184 ? -5.430 4.622 8.263 1.00 98.31 184 CYS A O 1
ATOM 1367 N N . LEU A 1 185 ? -3.266 4.224 8.714 1.00 97.69 185 LEU A N 1
ATOM 1368 C CA . LEU A 1 185 ? -3.383 4.281 10.174 1.00 97.69 185 LEU A CA 1
ATOM 1369 C C . LEU A 1 185 ? -2.353 5.236 10.799 1.00 97.69 185 LEU A C 1
ATOM 1371 O O . LEU A 1 185 ? -1.243 5.418 10.281 1.00 97.69 185 LEU A O 1
ATOM 1375 N N . ARG A 1 186 ? -2.714 5.818 11.953 1.00 96.25 186 ARG A N 1
ATOM 1376 C CA . ARG A 1 186 ? -1.821 6.609 12.817 1.00 96.25 186 ARG A CA 1
ATOM 1377 C C . ARG A 1 186 ? -1.838 6.068 14.248 1.00 96.25 186 ARG A C 1
ATOM 1379 O O . ARG A 1 186 ? -2.634 6.476 15.084 1.00 96.25 186 ARG A O 1
ATOM 1386 N N . LEU A 1 187 ? -0.932 5.140 14.531 1.00 96.50 187 LEU A N 1
ATOM 1387 C CA . LEU A 1 187 ? -0.918 4.301 15.735 1.00 96.50 187 LEU A CA 1
ATOM 1388 C C . LEU A 1 187 ? -0.053 4.889 16.863 1.00 96.50 187 LEU A C 1
ATOM 1390 O O . LEU A 1 187 ? 0.730 4.195 17.511 1.00 96.50 187 LEU A O 1
ATOM 1394 N N . GLY A 1 188 ? -0.197 6.199 17.073 1.00 94.69 188 GLY A N 1
ATOM 1395 C CA . GLY A 1 188 ? 0.518 6.980 18.083 1.00 94.69 188 GLY A CA 1
ATOM 1396 C C . GLY A 1 188 ? 0.795 8.425 17.653 1.00 94.69 188 GLY A C 1
ATOM 1397 O O . GLY A 1 188 ? 0.705 8.767 16.468 1.00 94.69 188 GLY A O 1
ATOM 1398 N N . VAL A 1 189 ? 1.115 9.280 18.630 1.00 90.75 189 VAL A N 1
ATOM 1399 C CA . VAL A 1 189 ? 1.406 10.706 18.405 1.00 90.75 189 VAL A CA 1
ATOM 1400 C C . VAL A 1 189 ? 2.816 10.849 17.834 1.00 90.75 189 VAL A C 1
ATOM 1402 O O . VAL A 1 189 ? 2.949 10.960 16.618 1.00 90.75 189 VAL A O 1
ATOM 1405 N N . ASP A 1 190 ? 3.863 10.753 18.654 1.00 89.12 190 ASP A N 1
ATOM 1406 C CA . ASP A 1 190 ? 5.257 10.880 18.198 1.00 89.12 190 ASP A CA 1
ATOM 1407 C C . ASP A 1 190 ? 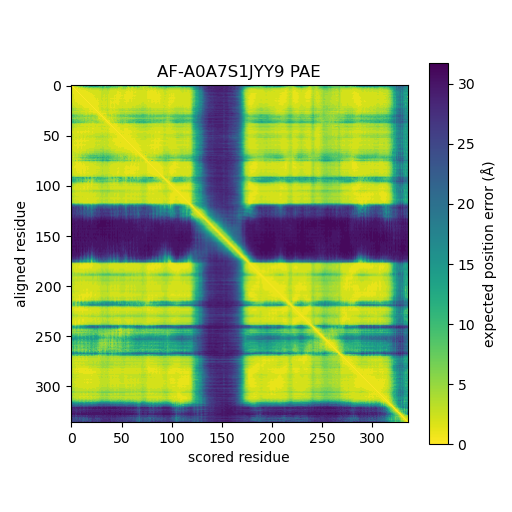5.891 9.523 17.853 1.00 89.12 190 ASP A C 1
ATOM 1409 O O . ASP A 1 190 ? 6.516 9.361 16.802 1.00 89.12 190 ASP A O 1
ATOM 1413 N N . SER A 1 191 ? 5.674 8.525 18.712 1.00 92.31 191 SER A N 1
ATOM 1414 C CA . SER A 1 191 ? 6.130 7.139 18.565 1.00 92.31 191 SER A CA 1
ATOM 1415 C C . SER A 1 191 ? 4.958 6.173 18.359 1.00 92.31 191 SER A C 1
ATOM 1417 O O . SER A 1 191 ? 3.806 6.494 18.650 1.00 92.31 191 SER A O 1
ATOM 1419 N N . PHE A 1 192 ? 5.247 4.976 17.844 1.00 95.56 192 PHE A N 1
ATOM 1420 C CA . PHE A 1 192 ? 4.288 3.872 17.787 1.00 95.56 192 PHE A CA 1
ATOM 1421 C C . PHE A 1 192 ? 3.976 3.357 19.202 1.00 95.56 192 PHE A C 1
ATOM 1423 O O . PHE A 1 192 ? 4.891 3.041 19.964 1.00 95.56 192 PHE A O 1
ATOM 1430 N N . ASN A 1 193 ? 2.691 3.257 19.560 1.00 96.88 193 ASN A N 1
ATOM 1431 C CA . ASN A 1 193 ? 2.275 2.685 20.843 1.00 96.88 193 ASN A CA 1
ATOM 1432 C C . ASN A 1 193 ? 2.375 1.151 20.780 1.00 96.88 193 ASN A C 1
ATOM 1434 O O . ASN A 1 193 ? 1.440 0.467 20.360 1.00 96.88 193 ASN A O 1
ATOM 1438 N N . VAL A 1 194 ? 3.539 0.639 21.191 1.00 97.00 194 VAL A N 1
ATOM 1439 C CA . VAL A 1 194 ? 3.876 -0.791 21.226 1.00 97.00 194 VAL A CA 1
ATOM 1440 C C . VAL A 1 194 ? 2.870 -1.577 22.072 1.00 97.00 194 VAL A C 1
ATOM 1442 O O . VAL A 1 194 ? 2.325 -2.567 21.588 1.00 97.00 194 VAL A O 1
ATOM 1445 N N . ASP A 1 195 ? 2.579 -1.107 23.288 1.00 96.62 195 ASP A N 1
ATOM 1446 C CA . ASP A 1 195 ? 1.770 -1.833 24.276 1.00 96.62 195 ASP A CA 1
ATOM 1447 C C . ASP A 1 195 ? 0.340 -2.109 23.792 1.00 96.62 195 ASP A C 1
ATOM 1449 O O . ASP A 1 195 ? -0.190 -3.194 24.031 1.00 96.62 195 ASP A O 1
ATOM 1453 N N . LYS A 1 196 ? -0.278 -1.154 23.078 1.00 97.31 196 LYS A N 1
ATOM 1454 C CA . LYS A 1 196 ? -1.607 -1.351 22.476 1.00 97.31 196 LYS A CA 1
ATOM 1455 C C . LYS A 1 196 ? -1.534 -2.025 21.103 1.00 97.31 196 LYS A C 1
ATOM 1457 O O . LYS A 1 196 ? -2.313 -2.934 20.835 1.00 97.31 196 LYS A O 1
ATOM 1462 N N . TYR A 1 197 ? -0.641 -1.581 20.215 1.00 98.12 197 TYR A N 1
ATOM 1463 C CA . TYR A 1 197 ? -0.755 -1.887 18.782 1.00 98.12 197 TYR A CA 1
ATOM 1464 C C . TYR A 1 197 ? 0.239 -2.921 18.239 1.00 98.12 197 TYR A C 1
ATOM 1466 O O . TYR A 1 197 ? 0.035 -3.382 17.115 1.00 98.12 197 TYR A O 1
ATOM 1474 N N . GLN A 1 198 ? 1.272 -3.348 18.982 1.00 97.94 198 GLN A N 1
ATOM 1475 C CA . GLN A 1 198 ? 2.178 -4.396 18.482 1.00 97.94 198 GLN A CA 1
ATOM 1476 C C . GLN A 1 198 ? 1.414 -5.691 18.187 1.00 97.94 198 GLN A C 1
ATOM 1478 O O . GLN A 1 198 ? 1.534 -6.226 17.090 1.00 97.94 198 GLN A O 1
ATOM 1483 N N . SER A 1 199 ? 0.640 -6.201 19.151 1.00 98.31 199 SER A N 1
ATOM 1484 C CA . SER A 1 199 ? -0.042 -7.496 19.023 1.00 98.31 199 SER A CA 1
ATOM 1485 C C . SER A 1 199 ? -0.945 -7.583 17.776 1.00 98.31 199 SER A C 1
ATOM 1487 O O . SER A 1 199 ? -0.723 -8.483 16.958 1.00 98.31 199 SER A O 1
ATOM 1489 N N . PRO A 1 200 ? -1.891 -6.648 17.536 1.00 98.38 200 PRO A N 1
ATOM 1490 C CA . PRO A 1 200 ? -2.761 -6.741 16.367 1.00 98.38 200 PRO A CA 1
ATOM 1491 C C . PRO A 1 200 ? -2.044 -6.477 15.034 1.00 98.38 200 PRO A C 1
ATOM 1493 O O . PRO A 1 200 ? -2.313 -7.166 14.047 1.00 98.38 200 PRO A O 1
ATOM 1496 N N . ILE A 1 201 ? -1.073 -5.557 14.982 1.00 98.38 201 ILE A N 1
ATOM 1497 C CA . ILE A 1 201 ? -0.288 -5.324 13.756 1.00 98.38 201 ILE A CA 1
ATOM 1498 C C . ILE A 1 201 ? 0.637 -6.513 13.458 1.00 98.38 201 ILE A C 1
ATOM 1500 O O . ILE A 1 201 ? 0.815 -6.875 12.296 1.00 98.38 201 ILE A O 1
ATOM 1504 N N . GLN A 1 202 ? 1.165 -7.196 14.479 1.00 98.50 202 GLN A N 1
ATOM 1505 C CA . GLN A 1 202 ? 1.906 -8.448 14.305 1.00 98.50 202 GLN A CA 1
ATOM 1506 C C . GLN A 1 202 ? 0.991 -9.571 13.791 1.00 98.50 202 GLN A C 1
ATOM 1508 O O . GLN A 1 202 ? 1.397 -10.335 12.916 1.00 98.50 202 GLN A O 1
ATOM 1513 N N . ALA A 1 203 ? -0.247 -9.662 14.287 1.00 98.50 203 ALA A N 1
ATOM 1514 C CA . ALA A 1 203 ? -1.215 -10.664 13.845 1.00 98.50 203 ALA A CA 1
ATOM 1515 C C . ALA A 1 203 ? -1.629 -10.497 12.370 1.00 98.50 203 ALA A C 1
ATOM 1517 O O . ALA A 1 203 ? -1.883 -11.500 11.700 1.00 98.50 203 ALA A O 1
ATOM 1518 N N . CYS A 1 204 ? -1.605 -9.272 11.827 1.00 98.56 204 CYS A N 1
ATOM 1519 C CA . CYS A 1 204 ? -1.865 -9.016 10.404 1.00 98.56 204 CYS A CA 1
ATOM 1520 C C . CYS A 1 204 ? -0.918 -9.789 9.470 1.00 98.56 204 CYS A C 1
ATOM 1522 O O . CYS A 1 204 ? -1.356 -10.252 8.422 1.00 98.56 204 CYS A O 1
ATOM 1524 N N . PHE A 1 205 ? 0.339 -10.036 9.863 1.00 98.06 205 PHE A N 1
ATOM 1525 C CA . PHE A 1 205 ? 1.288 -10.840 9.071 1.00 98.06 205 PHE A CA 1
ATOM 1526 C C . PHE A 1 205 ? 0.883 -12.322 8.915 1.00 98.06 205 PHE A C 1
ATOM 1528 O O . PHE A 1 205 ? 1.477 -13.026 8.098 1.00 98.06 205 PHE A O 1
ATOM 1535 N N . SER A 1 206 ? -0.137 -12.786 9.646 1.00 97.69 206 SER A N 1
ATOM 1536 C CA . SER A 1 206 ? -0.741 -14.124 9.516 1.00 97.69 206 SER A CA 1
ATOM 1537 C C . SER A 1 206 ? -2.039 -14.141 8.688 1.00 97.69 206 SER A C 1
ATOM 1539 O O . SER A 1 206 ? -2.638 -15.204 8.520 1.00 97.69 206 SER A O 1
ATOM 1541 N N . ILE A 1 207 ? -2.510 -12.992 8.189 1.00 98.44 207 ILE A N 1
ATOM 1542 C CA . ILE A 1 207 ? -3.722 -12.881 7.361 1.00 98.44 207 ILE A CA 1
ATOM 1543 C C . ILE A 1 207 ? -3.346 -13.150 5.887 1.00 98.44 207 ILE A C 1
ATOM 1545 O O . ILE A 1 207 ? -2.516 -12.417 5.352 1.00 98.44 207 ILE A O 1
ATOM 1549 N N . PRO A 1 208 ? -3.932 -14.152 5.194 1.00 98.06 208 PRO A N 1
ATOM 1550 C CA 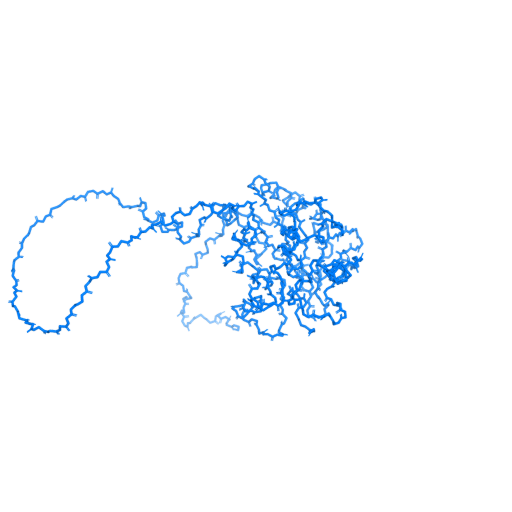. PRO A 1 208 ? -3.535 -14.529 3.825 1.00 98.06 208 PRO A CA 1
ATOM 1551 C C . PRO A 1 208 ? -3.593 -13.403 2.781 1.00 98.06 208 PRO A C 1
ATOM 1553 O O . PRO A 1 208 ? -2.818 -13.405 1.824 1.00 98.06 208 PRO A O 1
ATOM 1556 N N . GLN A 1 209 ? -4.518 -12.463 2.968 1.00 98.50 209 GLN A N 1
ATOM 1557 C CA . GLN A 1 209 ? -4.763 -11.296 2.126 1.00 98.50 209 GLN A CA 1
ATOM 1558 C C . GLN A 1 209 ? -3.728 -10.186 2.350 1.00 98.50 209 GLN A C 1
ATOM 1560 O O . GLN A 1 209 ? -3.520 -9.363 1.459 1.00 98.50 209 GLN A O 1
ATOM 1565 N N . PHE A 1 210 ? -3.086 -10.128 3.522 1.00 98.75 210 PHE A N 1
ATOM 1566 C CA . PHE A 1 210 ? -2.174 -9.049 3.898 1.00 98.75 210 PHE A CA 1
ATOM 1567 C C . PHE A 1 210 ? -0.824 -9.180 3.187 1.00 98.75 210 PHE A C 1
ATOM 1569 O O . PHE A 1 210 ? -0.146 -10.205 3.263 1.00 98.75 210 PHE A O 1
ATOM 1576 N N . GLN A 1 211 ? -0.426 -8.107 2.509 1.00 98.25 211 GLN A N 1
ATOM 1577 C CA . GLN A 1 211 ? 0.772 -8.047 1.669 1.00 98.25 211 GLN A CA 1
ATOM 1578 C C . GLN A 1 211 ? 1.936 -7.289 2.318 1.00 98.25 211 GLN A C 1
ATOM 1580 O O . GLN A 1 211 ? 2.993 -7.159 1.706 1.00 98.25 211 GLN A O 1
ATOM 1585 N N . GLY A 1 212 ? 1.764 -6.809 3.552 1.00 97.94 212 GLY A N 1
ATOM 1586 C CA . GLY A 1 212 ? 2.737 -5.986 4.268 1.00 97.94 212 GLY A CA 1
ATOM 1587 C C . GLY A 1 212 ? 2.242 -4.557 4.493 1.00 97.94 212 GLY A C 1
ATOM 1588 O O . GLY A 1 212 ? 1.122 -4.193 4.125 1.00 97.94 212 GLY A O 1
ATOM 1589 N N . LEU A 1 213 ? 3.087 -3.730 5.109 1.00 97.00 213 LEU A N 1
ATOM 1590 C CA . LEU A 1 213 ? 2.775 -2.321 5.368 1.00 97.00 213 LEU A CA 1
ATOM 1591 C C . LEU A 1 213 ? 3.898 -1.387 4.907 1.00 97.00 213 LEU A C 1
ATOM 1593 O O . LEU A 1 213 ? 5.086 -1.641 5.116 1.00 97.00 213 LEU A O 1
ATOM 1597 N N . ALA A 1 214 ? 3.500 -0.283 4.282 1.00 97.56 214 ALA A N 1
ATOM 1598 C CA . ALA A 1 214 ? 4.353 0.858 3.983 1.00 97.56 214 ALA A CA 1
ATOM 1599 C C . ALA A 1 214 ? 4.416 1.761 5.220 1.00 97.56 214 ALA A C 1
ATOM 1601 O O . ALA A 1 214 ? 3.376 2.198 5.715 1.00 97.56 214 ALA A O 1
ATOM 1602 N N . GLY A 1 215 ? 5.612 2.057 5.727 1.00 94.94 215 GLY A N 1
ATOM 1603 C CA . GLY A 1 215 ? 5.770 2.849 6.949 1.00 94.94 215 GLY A CA 1
ATOM 1604 C C . GLY A 1 215 ? 7.071 3.641 6.997 1.00 94.94 215 GLY A C 1
ATOM 1605 O O . GLY A 1 215 ? 7.958 3.478 6.158 1.00 94.94 215 GLY A O 1
ATOM 1606 N N . GLY A 1 216 ? 7.176 4.523 7.989 1.00 89.38 216 GLY A N 1
ATOM 1607 C CA . GLY A 1 216 ? 8.332 5.403 8.175 1.00 89.38 216 GLY A CA 1
ATOM 1608 C C . GLY A 1 216 ? 7.982 6.888 8.073 1.00 89.38 216 GLY A C 1
ATOM 1609 O O . GLY A 1 216 ? 6.816 7.269 7.997 1.00 89.38 216 GLY A O 1
ATOM 1610 N N . GLY A 1 217 ? 8.998 7.748 8.097 1.00 82.62 217 GLY A N 1
ATOM 1611 C CA . GLY A 1 217 ? 8.817 9.200 8.162 1.00 82.62 217 GLY A CA 1
ATOM 1612 C C . GLY A 1 217 ? 10.085 9.979 7.803 1.00 82.62 217 GLY A C 1
ATOM 1613 O O . GLY A 1 217 ? 11.156 9.382 7.697 1.00 82.62 217 GLY A O 1
ATOM 1614 N N . PRO A 1 218 ? 9.997 11.313 7.652 1.00 70.00 218 PRO A N 1
ATOM 1615 C CA . PRO A 1 218 ? 11.081 12.128 7.097 1.00 70.00 218 PRO A CA 1
ATOM 1616 C C . PRO A 1 218 ? 12.366 12.123 7.943 1.00 70.00 218 PRO A C 1
ATOM 1618 O O . PRO A 1 218 ? 13.440 12.361 7.403 1.00 70.00 218 PRO A O 1
ATOM 1621 N N . ALA A 1 219 ? 12.273 11.821 9.244 1.00 70.75 219 ALA A N 1
ATOM 1622 C CA . ALA A 1 219 ? 13.427 11.668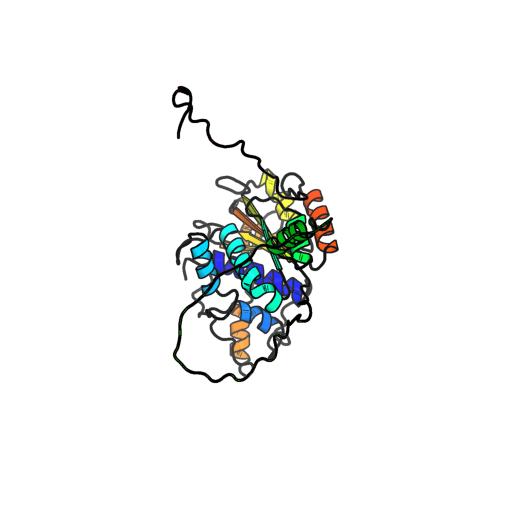 10.135 1.00 70.75 219 ALA A CA 1
ATOM 1623 C C . ALA A 1 219 ? 14.018 10.240 10.153 1.00 70.75 219 ALA A C 1
ATOM 1625 O O . ALA A 1 219 ? 15.220 10.079 10.341 1.00 70.75 219 ALA A O 1
ATOM 1626 N N . ASN A 1 220 ? 13.191 9.208 9.934 1.00 67.50 220 ASN A N 1
ATOM 1627 C CA . ASN A 1 220 ? 13.556 7.798 10.161 1.00 67.50 220 ASN A CA 1
ATOM 1628 C C . ASN A 1 220 ? 13.670 6.983 8.859 1.00 67.50 220 ASN A C 1
ATOM 1630 O O . ASN A 1 220 ? 13.863 5.768 8.917 1.00 67.50 220 ASN A O 1
ATOM 1634 N N . SER A 1 221 ? 13.563 7.646 7.699 1.00 88.12 221 SER A N 1
ATOM 1635 C CA . SER A 1 221 ? 13.401 7.036 6.371 1.00 88.12 221 SER A CA 1
ATOM 1636 C C . SER A 1 221 ? 12.105 6.218 6.212 1.00 88.12 221 SER A C 1
ATOM 1638 O O . SER A 1 221 ? 11.284 6.135 7.127 1.00 88.12 221 SER A O 1
ATOM 1640 N N . ALA A 1 222 ? 11.871 5.695 5.002 1.00 93.38 222 ALA A N 1
ATOM 1641 C CA . ALA A 1 222 ? 10.705 4.885 4.641 1.00 93.38 222 ALA A CA 1
ATOM 1642 C C . ALA A 1 222 ? 11.108 3.442 4.323 1.00 93.38 222 ALA A C 1
ATOM 1644 O O . ALA A 1 222 ? 12.089 3.227 3.607 1.00 93.38 222 ALA A O 1
ATOM 1645 N N . TYR A 1 223 ? 10.306 2.476 4.774 1.00 95.12 223 TYR A N 1
ATOM 1646 C CA . TYR A 1 223 ? 10.542 1.045 4.572 1.00 95.12 223 TYR A CA 1
ATOM 1647 C C . TYR A 1 223 ? 9.245 0.297 4.236 1.00 95.12 223 TYR A C 1
ATOM 1649 O O . TYR A 1 223 ? 8.154 0.703 4.645 1.00 95.12 223 TYR A O 1
ATOM 1657 N N . PHE A 1 224 ? 9.369 -0.812 3.502 1.00 96.62 224 PHE A N 1
ATOM 1658 C CA . PHE A 1 224 ? 8.264 -1.737 3.240 1.00 96.62 224 PHE A CA 1
ATOM 1659 C C . PHE A 1 224 ? 8.440 -2.987 4.104 1.00 96.62 224 PHE A C 1
ATOM 1661 O O . PHE A 1 224 ? 9.392 -3.743 3.903 1.00 96.62 224 PHE A O 1
ATOM 1668 N N . PHE A 1 225 ? 7.560 -3.183 5.086 1.00 97.38 225 PHE A N 1
ATOM 1669 C CA . PHE A 1 225 ? 7.658 -4.270 6.059 1.00 97.38 225 PHE A CA 1
ATOM 1670 C C . PHE A 1 225 ? 6.865 -5.493 5.584 1.00 97.38 225 PHE A C 1
ATOM 1672 O O . PHE A 1 225 ? 5.671 -5.391 5.300 1.00 97.38 225 PHE A O 1
ATOM 1679 N N . VAL A 1 226 ? 7.538 -6.644 5.519 1.00 95.81 226 VAL A N 1
ATOM 1680 C CA . VAL A 1 226 ? 7.074 -7.874 4.842 1.00 95.81 226 VAL A CA 1
ATOM 1681 C C . VAL A 1 226 ? 6.956 -9.093 5.765 1.00 95.81 226 VAL A C 1
ATOM 1683 O O . VAL A 1 226 ? 6.311 -10.074 5.405 1.00 95.81 226 VAL A O 1
ATOM 1686 N N . ALA A 1 227 ? 7.547 -9.041 6.962 1.00 96.44 227 ALA A N 1
ATOM 1687 C CA . ALA A 1 227 ? 7.368 -10.038 8.019 1.00 96.44 227 ALA A CA 1
ATOM 1688 C C . ALA A 1 227 ? 7.563 -9.397 9.404 1.00 96.44 227 ALA A C 1
ATOM 1690 O O . ALA A 1 227 ? 8.109 -8.299 9.511 1.00 96.44 227 ALA A O 1
ATOM 1691 N N . ALA A 1 228 ? 7.160 -10.091 10.470 1.00 97.44 228 ALA A N 1
ATOM 1692 C CA . ALA A 1 228 ? 7.373 -9.646 11.846 1.00 97.44 228 ALA A CA 1
ATOM 1693 C C . ALA A 1 228 ? 7.488 -10.823 12.826 1.00 97.44 228 ALA A C 1
ATOM 1695 O O . ALA A 1 228 ? 6.953 -11.906 12.586 1.00 97.44 228 ALA A O 1
ATOM 1696 N N . ASN A 1 229 ? 8.146 -10.594 13.960 1.00 96.81 229 ASN A N 1
ATOM 1697 C CA . ASN A 1 229 ? 8.099 -11.456 15.140 1.00 96.81 229 ASN A CA 1
ATOM 1698 C C . ASN A 1 229 ? 7.896 -10.607 16.414 1.00 96.81 229 ASN A C 1
ATOM 1700 O O . ASN A 1 229 ? 7.594 -9.418 16.332 1.00 96.81 229 ASN A O 1
ATOM 1704 N N . ARG A 1 230 ? 8.035 -11.216 17.600 1.00 95.75 230 ARG A N 1
ATOM 1705 C CA . ARG A 1 230 ? 7.804 -10.544 18.896 1.00 95.75 230 ARG A CA 1
ATOM 1706 C C . ARG A 1 230 ? 8.777 -9.401 19.211 1.00 95.75 230 ARG A C 1
ATOM 1708 O O . ARG A 1 230 ? 8.465 -8.579 20.062 1.00 95.75 230 ARG A O 1
ATOM 1715 N N . GLU A 1 231 ? 9.936 -9.358 18.566 1.00 94.44 231 GLU A N 1
ATOM 1716 C CA . GLU A 1 231 ? 11.007 -8.395 18.851 1.00 94.44 231 GLU A CA 1
ATOM 1717 C C . GLU A 1 231 ? 11.165 -7.374 17.720 1.00 94.44 231 GLU A C 1
ATOM 1719 O O . GLU A 1 231 ? 11.365 -6.184 17.970 1.00 94.44 231 GLU A O 1
ATOM 1724 N N . ASN A 1 232 ? 11.061 -7.838 16.471 1.00 96.81 232 ASN A N 1
ATOM 1725 C CA . ASN A 1 232 ? 11.420 -7.075 15.285 1.00 96.81 232 ASN A CA 1
ATOM 1726 C C . ASN A 1 232 ? 10.407 -7.228 14.142 1.00 96.81 232 ASN A C 1
ATOM 1728 O O . ASN A 1 232 ? 9.845 -8.298 13.895 1.00 96.81 232 ASN A O 1
ATOM 1732 N N . LEU A 1 233 ? 10.267 -6.145 13.386 1.00 97.00 233 LEU A N 1
ATOM 1733 C CA . LEU A 1 233 ? 9.708 -6.090 12.040 1.00 97.00 233 LEU A CA 1
ATOM 1734 C C . LEU A 1 233 ? 10.827 -6.313 11.015 1.00 97.00 233 LEU A C 1
ATOM 1736 O O . LEU A 1 233 ? 11.947 -5.853 11.228 1.00 97.00 233 LEU A O 1
ATOM 1740 N N . TYR A 1 234 ? 10.521 -6.937 9.879 1.00 95.88 234 TYR A N 1
ATOM 1741 C CA . TYR A 1 234 ? 11.468 -7.202 8.792 1.00 95.88 234 TYR A CA 1
ATOM 1742 C C . TYR A 1 234 ? 11.054 -6.483 7.509 1.00 95.88 234 TYR A C 1
ATOM 1744 O O . TYR A 1 234 ? 9.881 -6.521 7.129 1.00 95.88 234 TYR A O 1
ATOM 1752 N N . PHE A 1 235 ? 12.002 -5.825 6.838 1.00 94.81 235 PHE A N 1
ATOM 1753 C CA . PHE A 1 235 ? 11.713 -4.872 5.767 1.00 94.81 235 PHE A CA 1
ATOM 1754 C C . PHE A 1 235 ? 12.670 -4.899 4.574 1.00 94.81 235 PHE A C 1
ATOM 1756 O O . PHE A 1 235 ? 13.843 -5.268 4.681 1.00 94.81 235 PHE A O 1
ATOM 1763 N N . LEU A 1 236 ? 12.149 -4.426 3.440 1.00 92.12 236 LEU A N 1
ATOM 1764 C CA . LEU A 1 236 ? 12.912 -4.052 2.255 1.00 92.12 236 LEU A CA 1
ATOM 1765 C C . LEU A 1 236 ? 13.250 -2.556 2.306 1.00 92.12 236 LEU A C 1
ATOM 1767 O O . LEU A 1 236 ? 12.399 -1.712 2.609 1.00 92.12 236 LEU A O 1
ATOM 1771 N N . ASP A 1 237 ? 14.514 -2.242 2.024 1.00 90.31 237 ASP A N 1
ATOM 1772 C CA . ASP A 1 237 ? 15.099 -0.912 2.184 1.00 90.31 237 ASP A CA 1
ATOM 1773 C C . ASP A 1 237 ? 15.397 -0.263 0.816 1.00 90.31 237 ASP A C 1
ATOM 1775 O O . ASP A 1 237 ? 16.257 -0.762 0.088 1.00 90.31 237 ASP A O 1
ATOM 1779 N N . PRO A 1 238 ? 14.743 0.857 0.449 1.00 88.31 238 PRO A N 1
ATOM 1780 C CA . PRO A 1 238 ? 14.989 1.538 -0.822 1.00 88.31 238 PRO A CA 1
ATOM 1781 C C . PRO A 1 238 ? 16.272 2.395 -0.836 1.00 88.31 238 PRO A C 1
ATOM 1783 O O . PRO A 1 238 ? 16.577 2.999 -1.864 1.00 88.31 238 PRO A O 1
ATOM 1786 N N . HIS A 1 239 ? 17.027 2.497 0.267 1.00 86.75 239 HIS A N 1
ATOM 1787 C CA . HIS A 1 239 ? 18.209 3.372 0.386 1.00 86.75 239 HIS A CA 1
ATOM 1788 C C . HIS A 1 239 ? 19.507 2.732 -0.142 1.00 86.75 239 HIS A C 1
ATOM 1790 O O . HIS A 1 239 ? 20.607 3.001 0.349 1.00 86.75 239 HIS A O 1
ATOM 1796 N N . SER A 1 240 ? 19.388 1.894 -1.173 1.00 72.12 240 SER A N 1
ATOM 1797 C CA . SER A 1 240 ? 20.515 1.344 -1.930 1.00 72.12 240 SER A CA 1
ATOM 1798 C C . SER A 1 240 ? 21.427 2.449 -2.476 1.00 72.12 240 SER A C 1
ATOM 1800 O O . SER A 1 240 ? 20.972 3.514 -2.903 1.00 72.12 240 SER A O 1
ATOM 1802 N N . LYS A 1 241 ? 22.743 2.189 -2.498 1.00 57.53 241 LYS A N 1
ATOM 1803 C CA . LYS A 1 241 ? 23.725 3.102 -3.109 1.00 57.53 241 LYS A CA 1
ATOM 1804 C C . LYS A 1 241 ? 23.362 3.336 -4.578 1.00 57.53 241 LYS A C 1
ATOM 1806 O O . LYS A 1 241 ? 23.049 2.377 -5.271 1.00 57.53 241 LYS A O 1
ATOM 1811 N N . CYS A 1 242 ? 23.428 4.602 -5.001 1.00 56.75 242 CYS A N 1
ATOM 1812 C CA . CYS A 1 242 ? 22.943 5.154 -6.275 1.00 56.75 242 CYS A CA 1
ATOM 1813 C C . CYS A 1 242 ? 22.848 4.141 -7.439 1.00 56.75 242 CYS A C 1
ATOM 1815 O O . CYS A 1 242 ? 23.804 3.950 -8.189 1.00 56.75 242 CYS A O 1
ATOM 1817 N N . GLN A 1 243 ? 21.683 3.502 -7.577 1.00 67.88 243 GLN A N 1
ATOM 1818 C CA . GLN A 1 243 ? 21.346 2.669 -8.731 1.00 67.88 243 GLN A CA 1
ATOM 1819 C C . GLN A 1 243 ? 21.087 3.562 -9.954 1.00 67.88 243 GLN A C 1
ATOM 1821 O O . GLN A 1 243 ? 20.693 4.725 -9.814 1.00 67.88 243 GLN A O 1
ATOM 1826 N N . ALA A 1 244 ? 21.293 3.016 -11.155 1.00 75.75 244 ALA A N 1
ATOM 1827 C CA . ALA A 1 244 ? 20.830 3.661 -12.380 1.00 75.75 244 ALA A CA 1
ATOM 1828 C C . ALA A 1 244 ? 19.294 3.776 -12.367 1.00 75.75 244 ALA A C 1
ATOM 1830 O O . ALA A 1 244 ? 18.612 2.977 -11.722 1.00 75.75 244 ALA A O 1
ATOM 1831 N N . ALA A 1 245 ? 18.742 4.766 -13.073 1.00 79.88 245 ALA A N 1
ATOM 1832 C CA . ALA A 1 245 ? 17.297 4.834 -13.275 1.00 79.88 245 ALA A CA 1
ATOM 1833 C C . ALA A 1 245 ? 16.837 3.595 -14.058 1.00 79.88 245 ALA A C 1
ATOM 1835 O O . ALA A 1 245 ? 17.481 3.210 -15.035 1.00 79.88 245 ALA A O 1
ATOM 1836 N N . PHE A 1 246 ? 15.737 2.969 -13.642 1.00 80.12 246 PHE A N 1
ATOM 1837 C CA . PHE A 1 246 ? 15.224 1.760 -14.285 1.00 80.12 246 PHE A CA 1
ATOM 1838 C C . PHE A 1 246 ? 14.456 2.112 -15.571 1.00 80.12 246 PHE A C 1
ATOM 1840 O O . PHE A 1 246 ? 13.230 2.048 -15.626 1.00 80.12 246 PHE A O 1
ATOM 1847 N N . THR A 1 247 ? 15.177 2.550 -16.602 1.00 84.75 247 THR A N 1
ATOM 1848 C CA . THR A 1 247 ? 14.597 3.045 -17.863 1.00 84.75 247 THR A CA 1
ATOM 1849 C C . THR A 1 247 ? 14.440 1.979 -18.942 1.00 84.75 247 THR A C 1
ATOM 1851 O O . THR A 1 247 ? 13.666 2.183 -19.872 1.00 84.75 247 THR A O 1
ATOM 1854 N N . GLU A 1 248 ? 15.142 0.850 -18.826 1.00 80.25 248 GLU A N 1
ATOM 1855 C CA . GLU A 1 248 ? 15.131 -0.259 -19.787 1.00 80.25 248 GLU A CA 1
ATOM 1856 C C . GLU A 1 248 ? 15.169 -1.602 -19.043 1.00 80.25 248 GLU A C 1
ATOM 1858 O O . GLU A 1 248 ? 15.838 -1.730 -18.016 1.00 80.25 248 GLU A O 1
ATOM 1863 N N . ILE A 1 249 ? 14.473 -2.614 -19.570 1.00 74.44 249 ILE A N 1
ATOM 1864 C CA . ILE A 1 249 ? 14.658 -4.017 -19.168 1.00 74.44 249 ILE A CA 1
ATOM 1865 C C . ILE A 1 249 ? 15.797 -4.583 -20.036 1.00 74.44 249 ILE A C 1
ATOM 1867 O O . ILE A 1 249 ? 15.716 -4.443 -21.259 1.00 74.44 249 ILE A O 1
ATOM 1871 N N . PRO A 1 250 ? 16.852 -5.203 -19.464 1.00 71.50 250 PRO A N 1
ATOM 1872 C CA . PRO A 1 250 ? 17.978 -5.705 -20.250 1.00 71.50 250 PRO A CA 1
ATOM 1873 C C . PRO A 1 250 ? 17.554 -6.724 -21.311 1.00 71.50 250 PRO A C 1
ATOM 1875 O O . PRO A 1 250 ? 16.616 -7.497 -21.105 1.00 71.50 250 PRO A O 1
ATOM 1878 N N . SER A 1 251 ? 18.279 -6.764 -22.434 1.00 68.50 251 SER A N 1
ATOM 1879 C CA . SER A 1 251 ? 17.973 -7.712 -23.508 1.00 68.50 251 SER A CA 1
ATOM 1880 C C . SER A 1 251 ? 17.997 -9.160 -22.989 1.00 68.50 251 SER A C 1
ATOM 1882 O O . SER A 1 251 ? 18.989 -9.562 -22.370 1.00 68.50 251 SER A O 1
ATOM 1884 N N . PRO A 1 252 ? 16.997 -9.997 -23.327 1.00 64.75 252 PRO A N 1
ATOM 1885 C CA . PRO A 1 252 ? 17.007 -11.433 -23.037 1.00 64.75 252 PRO A CA 1
ATOM 1886 C C . PRO A 1 252 ? 18.239 -12.173 -23.582 1.00 64.75 252 PRO A C 1
ATOM 1888 O O . PRO A 1 252 ? 18.573 -13.261 -23.120 1.00 64.75 252 PRO A O 1
ATOM 1891 N N . THR A 1 253 ? 18.937 -11.584 -24.559 1.00 68.69 253 THR A N 1
ATOM 1892 C CA . THR A 1 253 ? 20.187 -12.107 -25.130 1.00 68.69 253 THR A CA 1
ATOM 1893 C C . THR A 1 253 ? 21.431 -11.831 -24.274 1.00 68.69 253 THR A C 1
ATOM 1895 O O . THR A 1 253 ? 22.524 -12.217 -24.681 1.00 68.69 253 THR A O 1
ATOM 1898 N N . ALA A 1 254 ? 21.304 -11.161 -23.122 1.00 72.69 254 ALA A N 1
ATOM 1899 C CA . ALA A 1 254 ? 22.413 -10.794 -22.236 1.00 72.69 254 ALA A CA 1
ATOM 1900 C C . ALA A 1 254 ? 22.193 -11.297 -20.787 1.00 72.69 254 ALA A C 1
ATOM 1902 O O . ALA A 1 254 ? 21.898 -10.498 -19.891 1.00 72.69 254 ALA A O 1
ATOM 1903 N N . PRO A 1 255 ? 22.361 -12.610 -20.512 1.00 70.00 255 PRO A N 1
ATOM 1904 C CA . PRO A 1 255 ? 22.023 -13.208 -19.214 1.00 70.00 255 PRO A CA 1
ATOM 1905 C C . PRO A 1 255 ? 22.737 -12.580 -18.009 1.00 70.00 255 PRO A C 1
ATOM 1907 O O . PRO A 1 255 ? 22.150 -12.487 -16.936 1.00 70.00 255 PRO A O 1
ATOM 1910 N N . GLU A 1 256 ? 23.977 -12.111 -18.176 1.00 71.31 256 GLU A N 1
ATOM 1911 C CA . GLU A 1 256 ? 24.740 -11.449 -17.108 1.00 71.31 256 GLU A CA 1
ATOM 1912 C C . GLU A 1 256 ? 24.138 -10.094 -16.717 1.00 71.31 256 GLU A C 1
ATOM 1914 O O . GLU A 1 256 ? 24.003 -9.800 -15.530 1.00 71.31 256 GLU A O 1
ATOM 1919 N N . GLN A 1 257 ? 23.708 -9.292 -17.699 1.00 71.62 257 GLN A N 1
ATOM 1920 C CA . GLN A 1 257 ? 23.013 -8.025 -17.448 1.00 71.62 257 GLN A CA 1
ATOM 1921 C C . GLN A 1 257 ? 21.660 -8.276 -16.779 1.00 71.62 257 GLN A C 1
ATOM 1923 O O . GLN A 1 257 ? 21.282 -7.566 -15.850 1.00 71.62 257 GLN A O 1
ATOM 1928 N N . LEU A 1 258 ? 20.954 -9.318 -17.221 1.00 70.00 258 LEU A N 1
ATOM 1929 C CA . LEU A 1 258 ? 19.640 -9.690 -16.709 1.00 70.00 258 LEU A CA 1
ATOM 1930 C C . LEU A 1 258 ? 19.713 -10.227 -15.267 1.00 70.00 258 LEU A C 1
ATOM 1932 O O . LEU A 1 258 ? 18.877 -9.876 -14.438 1.00 70.00 258 LEU A O 1
ATOM 1936 N N . ALA A 1 259 ? 20.760 -10.985 -14.925 1.00 70.31 259 ALA A N 1
ATOM 1937 C CA . ALA A 1 259 ? 21.053 -11.411 -13.554 1.00 70.31 259 ALA A CA 1
ATOM 1938 C C . ALA A 1 259 ? 21.527 -10.246 -12.662 1.00 70.31 259 ALA A C 1
ATOM 1940 O O . ALA A 1 259 ? 21.061 -10.105 -11.531 1.00 70.31 259 ALA A O 1
ATOM 1941 N N . ALA A 1 260 ? 22.395 -9.363 -13.167 1.00 72.25 260 ALA A N 1
ATOM 1942 C CA . ALA A 1 260 ? 22.821 -8.159 -12.446 1.00 72.25 260 ALA A CA 1
ATOM 1943 C C . ALA A 1 260 ? 21.661 -7.175 -12.204 1.00 72.25 260 ALA A C 1
ATOM 1945 O O . ALA A 1 260 ? 21.655 -6.456 -11.204 1.00 72.25 260 ALA A O 1
ATOM 1946 N N . PHE A 1 261 ? 20.667 -7.150 -13.094 1.00 72.69 261 PHE A N 1
ATOM 1947 C CA . PHE A 1 261 ? 19.415 -6.424 -12.901 1.00 72.69 261 PHE A CA 1
ATOM 1948 C C . PHE A 1 261 ? 18.496 -7.121 -11.889 1.00 72.69 261 PHE A C 1
ATOM 1950 O O . PHE A 1 261 ? 17.944 -6.461 -11.012 1.00 72.69 261 PHE A O 1
ATOM 1957 N N . ALA A 1 262 ? 18.373 -8.451 -11.944 1.00 72.06 262 ALA A N 1
ATOM 1958 C CA . ALA A 1 262 ? 17.590 -9.222 -10.978 1.00 72.06 262 ALA A CA 1
ATOM 1959 C C . ALA A 1 262 ? 18.015 -8.929 -9.528 1.00 72.06 262 ALA A C 1
ATOM 1961 O O . ALA A 1 262 ? 17.170 -8.649 -8.683 1.00 72.06 262 ALA A O 1
ATOM 1962 N N . CYS A 1 263 ? 19.324 -8.867 -9.266 1.00 70.50 263 CYS A N 1
ATOM 1963 C CA . CYS A 1 263 ? 19.884 -8.493 -7.961 1.00 70.50 263 CYS A CA 1
ATOM 1964 C C . CYS A 1 263 ? 19.616 -7.031 -7.535 1.00 70.50 263 CYS A C 1
ATOM 1966 O O . CYS A 1 263 ? 19.877 -6.682 -6.386 1.00 70.50 263 CYS A O 1
ATOM 1968 N N . GLN A 1 264 ? 19.126 -6.162 -8.429 1.00 73.19 264 GLN A N 1
ATOM 1969 C CA . GLN A 1 264 ? 18.718 -4.787 -8.101 1.00 73.19 264 GLN A CA 1
ATOM 1970 C C . GLN A 1 264 ? 17.236 -4.693 -7.721 1.00 73.19 264 GLN A C 1
ATOM 1972 O O . GLN A 1 264 ? 16.906 -3.907 -6.833 1.00 73.19 264 GLN A O 1
ATOM 1977 N N . VAL A 1 265 ? 16.365 -5.484 -8.362 1.00 71.88 265 VAL A N 1
ATOM 1978 C CA . VAL A 1 265 ? 14.915 -5.527 -8.067 1.00 71.88 265 VAL A CA 1
ATOM 1979 C C . VAL A 1 265 ? 14.530 -6.561 -7.007 1.00 71.88 265 VAL A C 1
ATOM 1981 O O . VAL A 1 265 ? 13.473 -6.434 -6.398 1.00 71.88 265 VAL A O 1
ATOM 1984 N N . HIS A 1 266 ? 15.388 -7.549 -6.744 1.00 70.06 266 HIS A N 1
ATOM 1985 C CA . HIS A 1 266 ? 15.215 -8.550 -5.693 1.00 70.06 266 HIS A CA 1
ATOM 1986 C C . HIS A 1 266 ? 16.379 -8.462 -4.685 1.00 70.06 266 HIS A C 1
ATOM 1988 O O . HIS A 1 266 ? 17.398 -9.135 -4.865 1.00 70.06 266 HIS A O 1
ATOM 1994 N N . PRO A 1 267 ? 16.259 -7.650 -3.614 1.00 67.56 267 PRO A N 1
ATOM 1995 C CA . PRO A 1 267 ? 17.264 -7.579 -2.552 1.00 67.56 267 PRO A CA 1
ATOM 1996 C C . PRO A 1 267 ? 17.562 -8.960 -1.949 1.00 67.56 267 PRO A C 1
ATOM 1998 O O . PRO A 1 267 ? 16.666 -9.796 -1.826 1.00 67.56 267 PRO A O 1
ATOM 2001 N N . SER A 1 268 ? 18.819 -9.207 -1.575 1.00 59.53 268 SER A N 1
ATOM 2002 C CA . SER A 1 268 ? 19.265 -10.527 -1.105 1.00 59.53 268 SER A CA 1
ATOM 2003 C C . SER A 1 268 ? 18.888 -10.839 0.345 1.00 59.53 268 SER A C 1
ATOM 2005 O O . SER A 1 268 ? 18.711 -12.005 0.680 1.00 59.53 268 SER A O 1
ATOM 2007 N N . GLU A 1 269 ? 18.772 -9.822 1.205 1.00 73.38 269 GLU A N 1
ATOM 2008 C CA . GLU A 1 269 ? 18.521 -9.984 2.643 1.00 73.38 269 GLU A CA 1
ATOM 2009 C C . GLU A 1 269 ? 17.562 -8.891 3.162 1.00 73.38 269 GLU A C 1
ATOM 2011 O O . GLU A 1 269 ? 17.814 -7.703 2.926 1.00 73.38 269 GLU A O 1
ATOM 2016 N N . PRO A 1 270 ? 16.472 -9.246 3.875 1.00 82.50 270 PRO A N 1
ATOM 2017 C CA . PRO A 1 270 ? 15.623 -8.273 4.554 1.00 82.50 270 PRO A CA 1
ATOM 2018 C C . PRO A 1 270 ? 16.320 -7.732 5.809 1.00 82.50 270 PRO A C 1
ATOM 2020 O O . PRO A 1 270 ? 16.986 -8.465 6.540 1.00 82.50 270 PRO A O 1
ATOM 2023 N N . ARG A 1 271 ? 16.133 -6.442 6.096 1.00 91.19 271 ARG A N 1
ATOM 2024 C CA . ARG A 1 271 ? 16.651 -5.793 7.314 1.00 91.19 271 ARG A CA 1
ATOM 2025 C C . ARG A 1 271 ? 15.628 -5.865 8.443 1.00 91.19 271 ARG A C 1
ATOM 2027 O O . ARG A 1 271 ? 14.465 -6.155 8.185 1.00 91.19 271 ARG A O 1
ATOM 2034 N N . GLN A 1 272 ? 16.046 -5.592 9.680 1.00 94.31 272 GLN A N 1
ATOM 2035 C CA . GLN A 1 272 ? 15.174 -5.655 10.859 1.00 94.31 272 GLN A CA 1
ATOM 2036 C C . GLN A 1 272 ? 15.085 -4.324 11.620 1.00 94.31 272 GLN A C 1
ATOM 2038 O O . GLN A 1 272 ? 16.063 -3.577 11.681 1.00 94.31 272 GLN A O 1
ATOM 2043 N N . LEU A 1 273 ? 13.914 -4.035 12.190 1.00 94.56 273 LEU A N 1
ATOM 2044 C CA . LEU A 1 273 ? 13.606 -2.842 12.984 1.00 94.56 273 LEU A CA 1
ATOM 2045 C C . LEU A 1 273 ? 12.866 -3.253 14.263 1.00 94.56 273 LEU A C 1
ATOM 2047 O O . LEU A 1 273 ? 11.857 -3.951 14.184 1.00 94.56 273 LEU A O 1
ATOM 2051 N N . ALA A 1 274 ? 13.308 -2.775 15.426 1.00 96.12 274 ALA A N 1
ATOM 2052 C CA . ALA A 1 274 ? 12.579 -2.981 16.677 1.00 96.12 274 ALA A CA 1
ATOM 2053 C C . ALA A 1 274 ? 11.226 -2.245 16.655 1.00 96.12 274 ALA A C 1
ATOM 2055 O O . ALA A 1 274 ? 11.143 -1.116 16.166 1.00 96.12 274 ALA A O 1
ATOM 2056 N N . TRP A 1 275 ? 10.177 -2.842 17.231 1.00 96.44 275 TRP A N 1
ATOM 2057 C CA . TRP A 1 275 ? 8.816 -2.274 17.237 1.00 96.44 275 TRP A CA 1
ATOM 2058 C C . TRP A 1 275 ? 8.731 -0.842 17.787 1.00 96.44 275 TRP A C 1
ATOM 2060 O O . TRP A 1 275 ? 8.011 -0.013 17.239 1.00 96.44 275 TRP A O 1
ATOM 2070 N N . SER A 1 276 ? 9.527 -0.515 18.808 1.00 94.44 276 SER A N 1
ATOM 2071 C CA . SER A 1 276 ? 9.628 0.832 19.394 1.00 94.44 276 SER A CA 1
ATOM 2072 C C . SER A 1 276 ? 10.192 1.901 18.447 1.00 94.44 276 SER A C 1
ATOM 2074 O O . SER A 1 276 ? 10.069 3.091 18.725 1.00 94.44 276 SER A O 1
ATOM 2076 N N . SER A 1 277 ? 10.817 1.494 17.338 1.00 94.06 277 SER A N 1
ATOM 2077 C CA . SER A 1 277 ? 11.392 2.379 16.316 1.00 94.06 277 SER A CA 1
ATOM 2078 C C . SER A 1 277 ? 10.504 2.531 15.072 1.00 94.06 277 SER A C 1
ATOM 2080 O O . SER A 1 27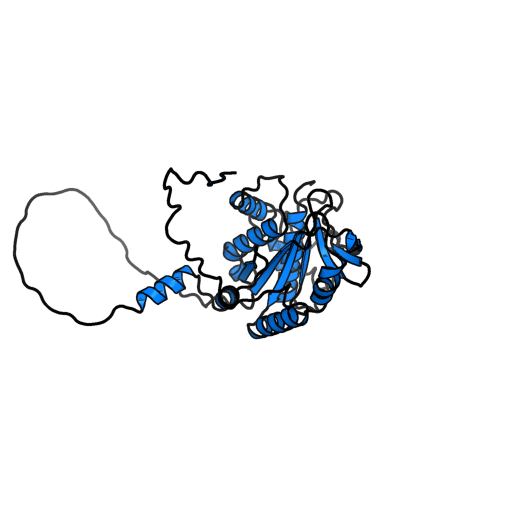7 ? 10.849 3.295 14.165 1.00 94.06 277 SER A O 1
ATOM 2082 N N . LEU A 1 278 ? 9.366 1.824 15.008 1.00 94.75 278 LEU A N 1
ATOM 2083 C CA . LEU A 1 278 ? 8.377 1.990 13.943 1.00 94.75 278 LEU A CA 1
ATOM 2084 C C . LEU A 1 278 ? 7.764 3.400 14.013 1.00 94.75 278 LEU A C 1
ATOM 2086 O O . LEU A 1 278 ? 7.421 3.898 15.085 1.00 94.75 278 LEU A O 1
ATOM 2090 N N . ASN A 1 279 ? 7.600 4.052 12.858 1.00 94.88 279 ASN A N 1
ATOM 2091 C CA . ASN A 1 279 ? 6.853 5.305 12.803 1.00 94.88 279 ASN A CA 1
ATOM 2092 C C . ASN A 1 279 ? 5.350 5.018 12.986 1.00 94.88 279 ASN A C 1
ATOM 2094 O O . ASN A 1 279 ? 4.841 4.113 12.323 1.00 94.88 279 ASN A O 1
ATOM 2098 N N . PRO A 1 280 ? 4.611 5.786 13.808 1.00 95.44 280 PRO A N 1
ATOM 2099 C CA . PRO A 1 280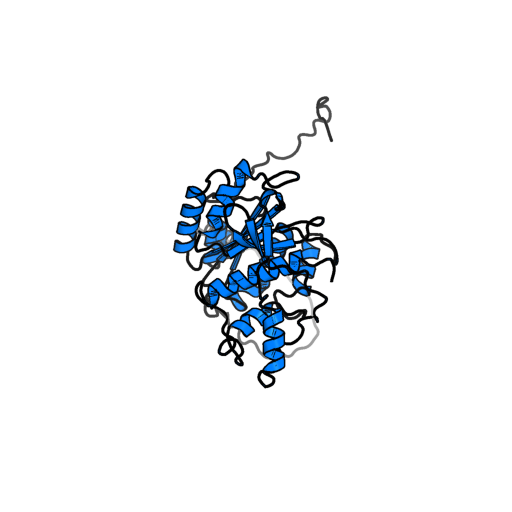 ? 3.186 5.539 14.012 1.00 95.44 280 PRO A CA 1
ATOM 2100 C C . PRO A 1 280 ? 2.333 5.712 12.745 1.00 95.44 280 PRO A C 1
ATOM 2102 O O . PRO A 1 280 ? 1.206 5.227 12.726 1.00 95.44 280 PRO A O 1
ATOM 2105 N N . SER A 1 281 ? 2.814 6.389 11.694 1.00 95.44 281 SER A N 1
ATOM 2106 C CA . SER A 1 281 ? 2.111 6.482 10.408 1.00 95.44 281 SER A CA 1
ATOM 2107 C C . SER A 1 281 ? 2.461 5.317 9.483 1.00 95.44 281 SER A C 1
ATOM 2109 O O . SER A 1 281 ? 3.634 5.066 9.194 1.00 95.44 281 SER A O 1
ATOM 2111 N N . MET A 1 282 ? 1.430 4.642 8.970 1.00 96.38 282 MET A N 1
ATOM 2112 C CA . MET A 1 282 ? 1.570 3.502 8.062 1.00 96.38 282 MET A CA 1
ATOM 2113 C C . MET A 1 282 ? 0.368 3.347 7.123 1.00 96.38 282 MET A C 1
ATOM 2115 O O . MET A 1 282 ? -0.718 3.852 7.401 1.00 96.38 282 MET A O 1
ATOM 2119 N N . ALA A 1 283 ? 0.566 2.626 6.021 1.00 98.38 283 ALA A N 1
ATOM 2120 C CA . ALA A 1 283 ? -0.492 2.135 5.144 1.00 98.38 283 ALA A CA 1
ATOM 2121 C C . ALA A 1 283 ? -0.344 0.615 4.985 1.00 98.38 283 ALA A C 1
ATOM 2123 O O . ALA A 1 283 ? 0.675 0.133 4.486 1.00 98.38 283 ALA A O 1
ATOM 2124 N N . LEU A 1 284 ? -1.344 -0.132 5.447 1.00 98.69 284 LEU A N 1
ATOM 2125 C CA . LEU A 1 284 ? -1.429 -1.588 5.350 1.00 98.69 284 LEU A CA 1
ATOM 2126 C C . LEU A 1 284 ? -2.027 -1.948 3.986 1.00 98.69 284 LEU A C 1
ATOM 2128 O O . LEU A 1 284 ? -3.062 -1.393 3.615 1.00 98.69 284 LEU A O 1
ATOM 2132 N N . GLY A 1 285 ? -1.388 -2.858 3.251 1.00 98.62 285 GLY A N 1
ATOM 2133 C CA . GLY A 1 285 ? -1.884 -3.353 1.966 1.00 98.62 285 GLY A CA 1
ATOM 2134 C C . GLY A 1 285 ? -2.509 -4.739 2.101 1.00 98.62 285 GLY A C 1
ATOM 2135 O O . GLY A 1 285 ? -1.868 -5.663 2.605 1.00 98.62 285 GLY A O 1
ATOM 2136 N N . PHE A 1 286 ? -3.735 -4.903 1.611 1.00 98.75 286 PHE A N 1
ATOM 2137 C CA . PHE A 1 286 ? -4.406 -6.198 1.478 1.00 98.75 286 PHE A CA 1
ATOM 2138 C C . PHE A 1 286 ? -4.846 -6.425 0.026 1.00 98.75 286 PHE A C 1
ATOM 2140 O O . PHE A 1 286 ? -5.110 -5.467 -0.701 1.00 98.75 286 PHE A O 1
ATOM 2147 N N . VAL A 1 287 ? -4.957 -7.687 -0.389 1.00 98.50 287 VAL A N 1
ATOM 2148 C CA . VAL A 1 287 ? -5.510 -8.087 -1.691 1.00 98.50 287 VAL A CA 1
ATOM 2149 C C . VAL A 1 287 ? -6.579 -9.153 -1.487 1.00 98.50 287 VAL A C 1
ATOM 2151 O O . VAL A 1 287 ? -6.330 -10.160 -0.828 1.00 98.50 287 VAL A O 1
ATOM 2154 N N . CYS A 1 288 ? -7.745 -8.944 -2.096 1.00 98.12 288 CYS A N 1
ATOM 2155 C CA . CYS A 1 288 ? -8.843 -9.907 -2.144 1.00 98.12 288 CYS A CA 1
ATOM 2156 C C . CYS A 1 288 ? -9.199 -10.165 -3.614 1.00 98.12 288 CYS A C 1
ATOM 2158 O O . CYS A 1 288 ? -9.600 -9.242 -4.319 1.00 98.12 288 CYS A O 1
ATOM 2160 N N . GLN A 1 289 ? -9.053 -11.401 -4.090 1.00 95.06 289 GLN A N 1
ATOM 2161 C CA . GLN A 1 289 ? -9.434 -11.810 -5.452 1.00 95.06 289 GLN A CA 1
ATOM 2162 C C . GLN A 1 289 ? -10.951 -12.016 -5.597 1.00 95.06 289 GLN A C 1
ATOM 2164 O O . GLN A 1 289 ? -11.497 -11.859 -6.684 1.00 95.06 289 GLN A O 1
ATOM 2169 N N . THR A 1 290 ? -11.645 -12.340 -4.502 1.00 95.31 290 THR A N 1
ATOM 2170 C CA . THR A 1 290 ? -13.098 -12.571 -4.467 1.00 95.31 290 THR A CA 1
ATOM 2171 C C . THR A 1 290 ? -13.751 -11.857 -3.285 1.00 95.31 290 THR A C 1
ATOM 2173 O O . THR A 1 290 ? -13.072 -11.467 -2.330 1.00 95.31 290 THR A O 1
ATOM 2176 N N . VAL A 1 291 ? -15.082 -11.730 -3.326 1.00 96.56 291 VAL A N 1
ATOM 2177 C CA . VAL A 1 291 ? -15.882 -11.229 -2.197 1.00 96.56 291 VAL A CA 1
ATOM 2178 C C . VAL A 1 291 ? -15.705 -12.132 -0.971 1.00 96.56 291 VAL A C 1
ATOM 2180 O O . VAL A 1 291 ? -15.455 -11.621 0.113 1.00 96.56 291 VAL A O 1
ATOM 2183 N N . ASP A 1 292 ? -15.680 -13.454 -1.144 1.00 97.75 292 ASP A N 1
ATOM 2184 C CA . ASP A 1 292 ? -15.419 -14.435 -0.081 1.00 97.75 292 ASP A CA 1
ATOM 2185 C C . ASP A 1 292 ? -14.075 -14.172 0.632 1.00 97.75 292 ASP A C 1
ATOM 2187 O O . ASP A 1 292 ? -13.985 -14.227 1.858 1.00 97.75 292 ASP A O 1
ATOM 2191 N N . GLN A 1 293 ? -13.018 -13.831 -0.124 1.00 98.00 293 GLN A N 1
ATOM 2192 C CA . GLN A 1 293 ? -11.722 -13.448 0.452 1.00 98.00 293 GLN A CA 1
ATOM 2193 C C . GLN A 1 293 ? -11.778 -12.101 1.188 1.00 98.00 293 GLN A C 1
ATOM 2195 O O . GLN A 1 293 ? -10.962 -11.873 2.081 1.00 98.00 293 GLN A O 1
ATOM 2200 N N . TYR A 1 294 ? -12.696 -11.202 0.829 1.00 98.56 294 TYR A N 1
ATOM 2201 C CA . TYR A 1 294 ? -12.938 -9.962 1.567 1.00 98.56 294 TYR A CA 1
ATOM 2202 C C . TYR A 1 294 ? -13.751 -10.210 2.849 1.00 98.56 294 TYR A C 1
ATOM 2204 O O . TYR A 1 294 ? -13.396 -9.677 3.896 1.00 98.56 294 TYR A O 1
ATOM 2212 N N . GLU A 1 295 ? -14.762 -11.080 2.824 1.00 98.56 295 GLU A N 1
ATOM 2213 C CA . GLU A 1 295 ? -15.518 -11.467 4.024 1.00 98.56 295 GLU A CA 1
ATOM 2214 C C . GLU A 1 295 ? -14.629 -12.192 5.050 1.00 98.56 295 GLU A C 1
ATOM 2216 O O . GLU A 1 295 ? -14.652 -11.861 6.239 1.00 98.56 295 GLU A O 1
ATOM 2221 N N . ASP A 1 296 ? -13.767 -13.107 4.593 1.00 98.75 296 ASP A N 1
ATOM 2222 C CA . ASP A 1 296 ? -12.742 -13.759 5.418 1.00 98.75 296 ASP A CA 1
ATOM 2223 C C . ASP A 1 296 ? -11.726 -12.747 5.989 1.00 98.75 296 ASP A C 1
ATOM 2225 O O . ASP A 1 296 ? -11.371 -12.828 7.168 1.00 98.75 296 ASP A O 1
ATOM 2229 N N . LEU A 1 297 ? -11.318 -11.735 5.210 1.00 98.81 297 LEU A N 1
ATOM 2230 C CA . LEU A 1 297 ? -10.490 -10.629 5.706 1.00 98.81 297 LEU A CA 1
ATOM 2231 C C . LEU A 1 297 ? -11.215 -9.832 6.803 1.00 98.81 297 LEU A C 1
ATOM 2233 O O . LEU A 1 297 ? -10.630 -9.578 7.857 1.00 98.81 297 LEU A O 1
ATOM 2237 N N . CYS A 1 298 ? -12.485 -9.470 6.602 1.00 98.81 298 CYS A N 1
ATOM 2238 C CA . CYS A 1 298 ? -13.281 -8.755 7.601 1.00 98.81 298 CYS A CA 1
ATOM 2239 C C . CYS A 1 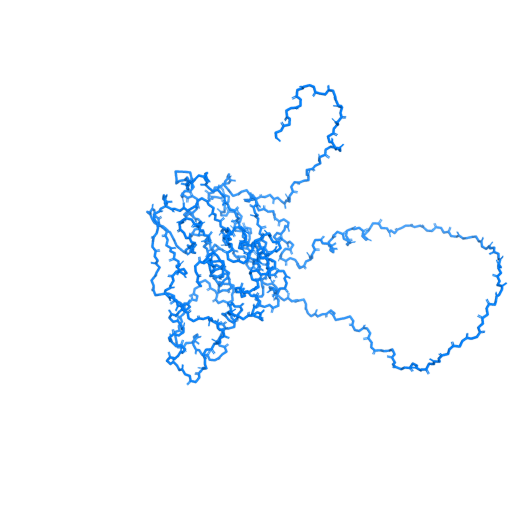298 ? -13.429 -9.550 8.902 1.00 98.81 298 CYS A C 1
ATOM 2241 O O . CYS A 1 298 ? -13.309 -8.975 9.987 1.00 98.81 298 CYS A O 1
ATOM 2243 N N . ALA A 1 299 ? -13.665 -10.860 8.805 1.00 98.75 299 ALA A N 1
ATOM 2244 C CA . ALA A 1 299 ? -13.743 -11.747 9.960 1.00 98.75 299 ALA A CA 1
ATOM 2245 C C . ALA A 1 299 ? -12.401 -11.820 10.707 1.00 98.75 299 ALA A C 1
ATOM 2247 O O . ALA A 1 299 ? -12.375 -11.699 11.932 1.00 98.75 299 ALA A O 1
ATOM 2248 N N . ARG A 1 300 ? -11.278 -11.949 9.984 1.00 98.75 300 ARG A N 1
ATOM 2249 C CA . ARG A 1 300 ? -9.929 -11.978 10.578 1.00 98.75 300 ARG A CA 1
ATOM 2250 C C . ARG A 1 300 ? -9.563 -10.669 11.263 1.00 98.75 300 ARG A C 1
ATOM 2252 O O . ARG A 1 300 ? -9.097 -10.716 12.394 1.00 98.75 300 ARG A O 1
ATOM 2259 N N . LEU A 1 301 ? -9.791 -9.520 10.627 1.00 98.62 301 LEU A N 1
ATOM 2260 C CA . LEU A 1 301 ? -9.477 -8.213 11.217 1.00 98.62 301 LEU A CA 1
ATOM 2261 C C . LEU A 1 301 ? -10.266 -7.975 12.514 1.00 98.62 301 LEU A C 1
ATOM 2263 O O . LEU A 1 301 ? -9.669 -7.646 13.537 1.00 98.62 301 LEU A O 1
ATOM 2267 N N . LYS A 1 302 ? -11.576 -8.256 12.515 1.00 98.31 302 LYS A N 1
ATOM 2268 C CA . LYS A 1 302 ? -12.426 -8.151 13.717 1.00 98.31 302 LYS A CA 1
ATOM 2269 C C . LYS A 1 302 ? -12.043 -9.145 14.819 1.00 98.31 302 LYS A C 1
ATOM 2271 O O . LYS A 1 302 ? -12.206 -8.834 15.993 1.00 98.31 302 LYS A O 1
ATOM 2276 N N . ALA A 1 303 ? -11.522 -10.320 14.461 1.00 98.31 303 ALA A N 1
ATOM 2277 C CA . ALA A 1 303 ? -10.997 -11.300 15.415 1.00 98.31 303 ALA A CA 1
ATOM 2278 C C . ALA A 1 303 ? -9.584 -10.965 15.938 1.00 98.31 303 ALA A C 1
ATOM 2280 O O . ALA A 1 303 ? -9.160 -11.542 16.939 1.00 98.31 303 ALA A O 1
ATOM 2281 N N . VAL A 1 304 ? -8.856 -10.062 15.272 1.00 97.94 304 VAL A N 1
ATOM 2282 C CA . VAL A 1 304 ? -7.550 -9.555 15.713 1.00 97.94 304 VAL A CA 1
ATOM 2283 C C . VAL A 1 304 ? -7.723 -8.390 16.690 1.00 97.94 304 VAL A C 1
ATOM 2285 O O . VAL A 1 304 ? -7.191 -8.459 17.795 1.00 97.94 304 VAL A O 1
ATOM 2288 N N . ASP A 1 305 ? -8.449 -7.342 16.290 1.00 97.75 305 ASP A N 1
ATOM 2289 C CA . ASP A 1 305 ? -8.795 -6.183 17.127 1.00 97.75 305 ASP A CA 1
ATOM 2290 C C . ASP A 1 305 ? -9.937 -5.396 16.454 1.00 97.75 305 ASP A C 1
ATOM 2292 O O . ASP A 1 305 ? -9.736 -4.724 15.440 1.00 97.75 305 ASP A O 1
ATOM 2296 N N . ALA A 1 306 ? -11.151 -5.501 17.002 1.00 94.88 306 ALA A N 1
ATOM 2297 C CA . ALA A 1 306 ? -12.341 -4.850 16.452 1.00 94.88 306 ALA A CA 1
ATOM 2298 C C . ALA A 1 306 ? -12.399 -3.328 16.702 1.00 94.88 306 ALA A C 1
ATOM 2300 O O . ALA A 1 306 ? -13.116 -2.643 15.975 1.00 94.88 306 ALA A O 1
ATOM 2301 N N . ASP A 1 307 ? -11.644 -2.808 17.678 1.00 93.06 307 ASP A N 1
ATOM 2302 C CA . ASP A 1 307 ? -11.571 -1.373 17.990 1.00 93.06 307 ASP A CA 1
ATOM 2303 C C . ASP A 1 307 ? -10.502 -0.667 17.133 1.00 93.06 307 ASP A C 1
ATOM 2305 O O . ASP A 1 307 ? -10.566 0.541 16.909 1.00 93.06 307 ASP A O 1
ATOM 2309 N N . LEU A 1 308 ? -9.491 -1.410 16.666 1.00 96.75 308 LEU A N 1
ATOM 2310 C CA . LEU A 1 308 ? -8.477 -0.940 15.716 1.00 96.75 308 LEU A CA 1
ATOM 2311 C C . LEU A 1 308 ? -8.932 -1.058 14.256 1.00 96.75 308 LEU A C 1
ATOM 2313 O O . LEU A 1 308 ? -8.573 -0.213 13.436 1.00 96.75 308 LEU A O 1
ATOM 2317 N N . PHE A 1 309 ? -9.674 -2.114 13.917 1.00 97.50 309 PHE A N 1
ATOM 2318 C CA . PHE A 1 309 ? -10.108 -2.401 12.551 1.00 97.50 309 PHE A CA 1
ATOM 2319 C C . PHE A 1 309 ? -11.617 -2.206 12.393 1.00 97.50 309 PHE A C 1
ATOM 2321 O O . PHE A 1 309 ? -12.382 -3.164 12.250 1.00 97.50 309 PHE A O 1
ATOM 2328 N N . GLU A 1 310 ? -12.043 -0.943 12.395 1.00 96.75 310 GLU A N 1
ATOM 2329 C CA . GLU A 1 310 ? -13.439 -0.580 12.166 1.00 96.75 310 GLU A CA 1
ATOM 2330 C C . GLU A 1 310 ? -13.853 -0.867 10.709 1.00 96.75 310 GLU A C 1
ATOM 2332 O O . GLU A 1 310 ? -13.200 -0.449 9.748 1.00 96.75 310 GLU A O 1
ATOM 2337 N N . ILE A 1 311 ? -14.958 -1.603 10.540 1.00 98.12 311 ILE A N 1
ATOM 2338 C CA . ILE A 1 311 ? -15.512 -1.974 9.230 1.00 98.12 311 ILE A CA 1
ATOM 2339 C C . ILE A 1 311 ? -17.021 -1.738 9.247 1.00 98.12 311 ILE A C 1
ATOM 2341 O O . ILE A 1 311 ? -17.765 -2.513 9.869 1.00 98.12 311 ILE A O 1
ATOM 2345 N N . LEU A 1 312 ? -17.452 -0.696 8.537 1.00 97.31 312 LEU A N 1
ATOM 2346 C CA . LEU A 1 312 ? -18.837 -0.236 8.441 1.00 97.31 312 LEU A CA 1
ATOM 2347 C C . LEU A 1 312 ? -19.469 -0.624 7.088 1.00 97.31 312 LEU A C 1
ATOM 2349 O O . LEU A 1 312 ? -18.749 -0.828 6.104 1.00 97.31 312 LEU A O 1
ATOM 2353 N N . PRO A 1 313 ? -20.812 -0.725 6.990 1.00 96.88 313 PRO A N 1
ATOM 2354 C CA . PRO A 1 313 ? -21.486 -1.008 5.720 1.00 96.88 313 PRO A CA 1
ATOM 2355 C C . PRO A 1 313 ? -21.271 0.100 4.681 1.00 96.88 313 PRO A C 1
ATOM 2357 O O . PRO A 1 313 ? -20.966 -0.187 3.525 1.00 96.88 313 PRO A O 1
ATOM 2360 N N . THR A 1 314 ? -21.398 1.354 5.121 1.00 95.75 314 THR A N 1
ATOM 2361 C CA . THR A 1 314 ? -21.298 2.582 4.322 1.00 95.75 314 THR A CA 1
ATOM 2362 C C . THR A 1 314 ? -20.643 3.699 5.134 1.00 95.75 314 THR A C 1
ATOM 2364 O O . THR A 1 314 ? -20.596 3.640 6.364 1.00 95.75 314 THR A O 1
ATOM 2367 N N . ARG A 1 315 ? -20.156 4.742 4.450 1.00 91.44 315 ARG A N 1
ATOM 2368 C CA . ARG A 1 315 ? -19.729 5.992 5.095 1.00 91.44 315 ARG A CA 1
ATOM 2369 C C . ARG A 1 315 ? -20.935 6.703 5.743 1.00 91.44 315 ARG A C 1
ATOM 2371 O O . ARG A 1 315 ? -21.971 6.791 5.083 1.00 91.44 315 ARG A O 1
ATOM 2378 N N . PRO A 1 316 ? -20.821 7.237 6.976 1.00 87.50 316 PRO A N 1
ATOM 2379 C CA . PRO A 1 316 ? -21.884 8.030 7.594 1.00 87.50 316 PRO A CA 1
ATOM 2380 C C . PRO A 1 316 ? -22.219 9.302 6.802 1.00 87.50 316 PRO A C 1
ATOM 2382 O O . PRO A 1 316 ? -21.323 10.009 6.334 1.00 87.50 316 PRO A O 1
ATOM 2385 N N . GLU A 1 317 ? -23.508 9.628 6.702 1.00 82.62 317 GLU A N 1
ATOM 2386 C CA . GLU A 1 317 ? -23.973 10.905 6.153 1.00 82.62 317 GLU A CA 1
ATOM 2387 C C . GLU A 1 317 ? -24.034 11.959 7.266 1.00 82.62 317 GLU A C 1
ATOM 2389 O O . GLU A 1 317 ? -24.966 12.004 8.071 1.00 82.62 317 GLU A O 1
ATOM 2394 N N . TYR A 1 318 ? -23.012 12.815 7.324 1.00 75.25 318 TYR A N 1
ATOM 2395 C CA . TYR A 1 318 ? -22.969 13.944 8.250 1.00 75.25 318 TYR A CA 1
ATOM 2396 C C . TYR A 1 318 ? -23.877 15.075 7.754 1.00 75.25 318 TYR A C 1
ATOM 2398 O O . TYR A 1 318 ? -23.448 15.962 7.014 1.00 75.25 318 TYR A O 1
ATOM 2406 N N . ASN A 1 319 ? -25.137 15.051 8.187 1.00 70.81 319 ASN A N 1
ATOM 2407 C CA . ASN A 1 319 ? -26.055 16.178 8.042 1.00 70.81 319 ASN A CA 1
ATOM 2408 C C . ASN A 1 319 ? -25.619 17.328 8.961 1.00 70.81 319 ASN A C 1
ATOM 2410 O O . ASN A 1 319 ? -26.102 17.466 10.083 1.00 70.81 319 ASN A O 1
ATOM 2414 N N . TYR A 1 320 ? -24.696 18.156 8.475 1.00 62.16 320 TYR A N 1
ATOM 2415 C CA . TYR A 1 320 ? -24.430 19.466 9.057 1.00 62.16 320 TYR A CA 1
ATOM 2416 C C . TYR A 1 320 ? -25.684 20.331 8.892 1.00 62.16 320 TYR A C 1
ATOM 2418 O O . TYR A 1 320 ? -26.040 20.696 7.769 1.00 62.16 320 TYR A O 1
ATOM 2426 N N . GLU A 1 321 ? -26.365 20.652 9.996 1.00 61.00 321 GLU A N 1
ATOM 2427 C CA . GLU A 1 321 ? -27.457 21.628 9.958 1.00 61.00 321 GLU A CA 1
ATOM 2428 C C . GLU A 1 321 ? -26.932 22.973 9.426 1.00 61.00 321 GLU A C 1
ATOM 2430 O O . GLU A 1 321 ? -25.792 23.369 9.676 1.00 61.00 321 GLU A O 1
ATOM 2435 N N . GLY A 1 322 ? -27.738 23.614 8.577 1.00 50.22 322 GLY A N 1
ATOM 2436 C CA . GLY A 1 322 ? -27.241 24.549 7.571 1.00 50.22 322 GLY A CA 1
ATOM 2437 C C . GLY A 1 322 ? -26.650 25.847 8.123 1.00 50.22 322 GLY A C 1
ATOM 2438 O O . GLY A 1 322 ? -27.384 26.800 8.367 1.00 50.22 322 GLY A O 1
ATOM 2439 N N . GLY A 1 323 ? -25.318 25.904 8.169 1.00 55.91 323 GLY A N 1
ATOM 2440 C CA . GLY A 1 323 ? -24.535 27.111 8.424 1.00 55.91 323 GLY A CA 1
ATOM 2441 C C . GLY A 1 323 ? -24.271 27.391 9.904 1.00 55.91 323 GLY A C 1
ATOM 2442 O O . GLY A 1 323 ? -25.077 27.086 10.780 1.00 55.91 323 GLY A O 1
ATOM 2443 N N . LEU A 1 324 ? -23.140 28.049 10.174 1.00 52.09 324 LEU A N 1
ATOM 2444 C CA . LEU A 1 324 ? -23.003 28.824 11.403 1.00 52.09 324 LEU A CA 1
ATOM 2445 C C . LEU A 1 324 ? -24.126 29.862 11.414 1.00 52.09 324 LEU A C 1
ATOM 2447 O O . LEU A 1 324 ? -24.199 30.698 10.510 1.00 52.09 324 LEU A O 1
ATOM 2451 N N . LYS A 1 325 ? -24.970 29.838 12.448 1.00 51.66 325 LYS A N 1
ATOM 2452 C CA . LYS A 1 325 ? -25.747 31.020 12.805 1.00 51.66 325 LYS A CA 1
ATOM 2453 C C . LYS A 1 325 ? -24.764 32.064 13.307 1.00 51.66 325 LYS A C 1
ATOM 2455 O O . LYS A 1 325 ? -24.389 32.057 14.473 1.00 51.66 325 LYS A O 1
ATOM 2460 N N . THR A 1 326 ? -24.335 32.941 12.412 1.00 54.69 326 THR A N 1
ATOM 2461 C CA . THR A 1 326 ? -23.671 34.190 12.776 1.00 54.69 326 THR A CA 1
ATOM 2462 C C . THR A 1 326 ? -24.725 35.161 13.303 1.00 54.69 326 THR A C 1
ATOM 2464 O O . THR A 1 326 ? -25.009 36.185 12.685 1.00 54.69 326 THR A O 1
ATOM 2467 N N . ASP A 1 327 ? -25.331 34.807 14.437 1.00 57.41 327 ASP A N 1
ATOM 2468 C CA . ASP A 1 327 ? -25.802 35.821 15.366 1.00 57.41 327 ASP A CA 1
ATOM 2469 C C . ASP A 1 327 ? -24.521 36.546 15.816 1.00 57.41 327 ASP A C 1
ATOM 2471 O O . ASP A 1 327 ? -23.688 35.965 16.509 1.00 57.41 327 ASP A O 1
ATOM 2475 N N . GLU A 1 328 ? -24.297 37.780 15.352 1.00 55.88 328 GLU A N 1
ATOM 2476 C CA . GLU A 1 328 ? -23.045 38.540 15.577 1.00 55.88 328 GLU A CA 1
ATOM 2477 C C . GLU A 1 328 ? -22.859 38.993 17.049 1.00 55.88 328 GLU A C 1
ATOM 2479 O O . GLU A 1 328 ? -22.019 39.838 17.356 1.00 55.88 328 GLU A O 1
ATOM 2484 N N . GLU A 1 329 ? -23.642 38.410 17.960 1.00 56.28 329 GLU A N 1
ATOM 2485 C CA . GLU A 1 329 ? -23.722 38.679 19.396 1.00 56.28 329 GLU A CA 1
ATOM 2486 C C . GLU A 1 329 ? -23.671 37.378 20.235 1.00 56.28 329 GLU A C 1
ATOM 2488 O O . GLU A 1 329 ? -24.292 37.305 21.293 1.00 56.28 329 GLU A O 1
ATOM 2493 N N . ASP A 1 330 ? -22.932 36.347 19.800 1.00 66.75 330 ASP A N 1
ATOM 2494 C CA . ASP A 1 330 ? -22.449 35.292 20.711 1.00 66.75 330 ASP A CA 1
ATOM 2495 C C . ASP A 1 330 ? -21.116 35.740 21.358 1.00 66.75 330 ASP A C 1
ATOM 2497 O O . ASP A 1 330 ? -20.064 35.664 20.713 1.00 66.75 330 ASP A O 1
ATOM 2501 N N . PRO A 1 331 ? -21.121 36.242 22.612 1.00 65.31 331 PRO A N 1
ATOM 2502 C CA . PRO A 1 331 ? -19.913 36.729 23.276 1.00 65.31 331 PRO A CA 1
ATOM 2503 C C . PRO A 1 331 ? -18.971 35.602 23.725 1.00 65.31 331 PRO A C 1
ATOM 2505 O O . PRO A 1 331 ? -17.819 35.889 24.054 1.00 65.31 331 PRO A O 1
ATOM 2508 N N . ASP A 1 332 ? -19.441 34.350 23.742 1.00 70.31 332 ASP A N 1
ATOM 2509 C CA . ASP A 1 332 ? -18.667 33.168 24.133 1.00 70.31 332 ASP A CA 1
ATOM 2510 C C . ASP A 1 332 ? -18.092 32.423 22.903 1.00 70.31 332 ASP A C 1
ATOM 2512 O O . ASP A 1 332 ? -17.415 31.398 23.052 1.00 70.31 332 ASP A O 1
ATOM 2516 N N . LEU A 1 333 ? -18.286 32.951 21.682 1.00 71.56 333 LEU A N 1
ATOM 2517 C CA . LEU A 1 333 ? -17.735 32.408 20.435 1.00 71.56 333 LEU A CA 1
ATOM 2518 C C . LEU A 1 333 ? -16.204 32.568 20.364 1.00 71.56 333 LEU A C 1
ATOM 2520 O O . LEU A 1 333 ? -15.661 33.503 19.769 1.00 71.56 333 LEU A O 1
ATOM 2524 N N . VAL A 1 334 ? -15.482 31.604 20.936 1.00 66.69 334 VAL A N 1
ATOM 2525 C CA . VAL A 1 334 ? -14.018 31.517 20.840 1.00 66.69 334 VAL A CA 1
ATOM 2526 C C . VAL A 1 334 ? -13.597 31.061 19.438 1.00 66.69 334 VAL A C 1
ATOM 2528 O O . VAL A 1 334 ? -13.469 29.868 19.159 1.00 66.69 334 VAL A O 1
ATOM 2531 N N . LEU A 1 335 ? -13.340 32.029 18.559 1.00 58.25 335 LEU A N 1
ATOM 2532 C CA . LEU A 1 335 ? -12.576 31.818 17.327 1.00 58.25 335 LEU A CA 1
ATOM 2533 C C . LEU A 1 335 ? -11.090 31.578 17.667 1.00 58.25 335 LEU A C 1
ATOM 2535 O O . LEU A 1 335 ? -10.512 32.312 18.473 1.00 58.25 335 LEU A O 1
ATOM 2539 N N . LEU A 1 336 ? -10.494 30.553 17.046 1.00 44.66 336 LEU A N 1
ATOM 2540 C CA . LEU A 1 336 ? -9.082 30.148 17.175 1.00 44.66 336 LEU A CA 1
ATOM 2541 C C . LEU A 1 336 ? -8.258 30.558 15.945 1.00 44.66 336 LEU A C 1
ATOM 2543 O O . LEU A 1 336 ? -8.805 30.455 14.823 1.00 44.66 336 LEU A O 1
#

Mean predicted aligned error: 12.03 Å